Protein AF-A0A1V5F2K4-F1 (afdb_monomer)

Foldseek 3Di:
DAADLLCLVCLQVCCVVVVAAAEYEHAPCVVVLVPDDPVVSVVSLVVSLVSVVSHQAYEFQDLLSLVVVCVSSVHDSVRYAHQHAAAALPLADPAADQADDAAEEEEEDEQAVQQPVLLQLLLLLVLCVDPLNVRYAYEYEYHYDPVCPVVVVVSCVVCVVSVNNVRYHYPYYDDDNRLLVRLSNHQEYERQGNPQHRHCVVQLSSLSNLFAYEYEPGHCVVVLCVQQVQAHYFHHPHSNRSNVRSVVCSVCVVSRNVSSRSSNVSNVPQRHPVNSVVSVVVVSVVRVVVSVVD

Radius of gyration: 20.84 Å; Cα contacts (8 Å, |Δi|>4): 533; chains: 1; bounding box: 51×47×60 Å

Structure (mmCIF, N/CA/C/O backbone):
data_AF-A0A1V5F2K4-F1
#
_entry.id   AF-A0A1V5F2K4-F1
#
loop_
_atom_site.group_PDB
_atom_site.id
_atom_site.type_symbol
_atom_site.label_atom_id
_atom_site.label_alt_id
_atom_site.label_comp_id
_atom_site.label_asym_id
_atom_site.label_entity_id
_atom_site.label_seq_id
_atom_site.pdbx_PDB_ins_code
_atom_site.Cartn_x
_atom_site.Cartn_y
_atom_site.Cartn_z
_atom_site.occupancy
_atom_site.B_iso_or_equiv
_atom_site.auth_seq_id
_atom_site.auth_comp_id
_atom_site.auth_asym_id
_atom_site.auth_atom_id
_atom_site.pdbx_PDB_model_num
ATOM 1 N N . MET A 1 1 ? -20.828 1.098 15.333 1.00 87.19 1 MET A N 1
ATOM 2 C CA . MET A 1 1 ? -19.422 1.447 15.042 1.00 87.19 1 MET A CA 1
ATOM 3 C C . MET A 1 1 ? -19.412 2.674 14.150 1.00 87.19 1 MET A C 1
ATOM 5 O O . MET A 1 1 ? -20.177 2.701 13.192 1.00 87.19 1 MET A O 1
ATOM 9 N N . LEU A 1 2 ? -18.604 3.680 14.475 1.00 90.69 2 LEU A N 1
ATOM 10 C CA . LEU A 1 2 ? -18.326 4.810 13.593 1.00 90.69 2 LEU A CA 1
ATOM 11 C C . LEU A 1 2 ? -17.203 4.430 12.616 1.00 90.69 2 LEU A C 1
ATOM 13 O O . LEU A 1 2 ? -16.232 3.813 13.049 1.00 90.69 2 LEU A O 1
ATOM 17 N N . PRO A 1 3 ? -17.314 4.771 11.321 1.00 88.19 3 PRO A N 1
ATOM 18 C CA . PRO A 1 3 ? -16.346 4.347 10.308 1.00 88.19 3 PRO A CA 1
ATOM 19 C C . PRO A 1 3 ? -15.028 5.141 10.313 1.00 88.19 3 PRO A C 1
ATOM 21 O O . PRO A 1 3 ? -14.089 4.731 9.639 1.00 88.19 3 PRO A O 1
ATOM 24 N N . ASN A 1 4 ? -14.971 6.285 11.003 1.00 89.69 4 ASN A N 1
ATOM 25 C CA . ASN A 1 4 ? -13.775 7.117 11.158 1.00 89.69 4 ASN A CA 1
ATOM 26 C C . ASN A 1 4 ? -13.923 8.061 12.363 1.00 89.69 4 ASN A C 1
ATOM 28 O O . ASN A 1 4 ? -15.048 8.372 12.778 1.00 89.69 4 ASN A O 1
ATOM 32 N N . SER A 1 5 ? -12.799 8.552 12.895 1.00 90.69 5 SER A N 1
ATOM 33 C CA . SER A 1 5 ? -12.806 9.436 14.070 1.00 90.69 5 SER A CA 1
ATOM 34 C C . SER A 1 5 ? -13.345 10.843 13.796 1.00 90.69 5 SER A C 1
ATOM 36 O O . SER A 1 5 ? -13.803 11.494 14.733 1.00 90.69 5 SER A O 1
ATOM 38 N N . LEU A 1 6 ? -13.424 11.291 12.534 1.00 90.88 6 LEU A N 1
ATOM 39 C CA . LEU A 1 6 ? -14.046 12.579 12.172 1.00 90.88 6 LEU A CA 1
ATOM 40 C C . LEU A 1 6 ? -15.530 12.648 12.566 1.00 90.88 6 LEU A C 1
ATOM 42 O O . LEU A 1 6 ? -16.088 13.732 12.722 1.00 90.88 6 LEU A O 1
ATOM 46 N N . LEU A 1 7 ? -16.163 11.494 12.789 1.00 91.75 7 LEU A N 1
ATOM 47 C CA . LEU A 1 7 ? -17.544 11.376 13.249 1.00 91.75 7 LEU A CA 1
ATOM 48 C C . LEU A 1 7 ? -17.677 11.275 14.776 1.00 91.75 7 LEU A C 1
ATOM 50 O O . LEU A 1 7 ? -18.792 11.095 15.269 1.00 91.75 7 LEU A O 1
ATOM 54 N N . ALA A 1 8 ? -16.591 11.408 15.548 1.00 93.00 8 ALA A N 1
ATOM 55 C CA . ALA A 1 8 ? -16.599 11.214 17.003 1.00 93.00 8 ALA A CA 1
ATOM 56 C C . ALA A 1 8 ? -17.594 12.128 17.745 1.00 93.00 8 ALA A C 1
ATOM 58 O O . ALA A 1 8 ? -18.120 11.744 18.786 1.00 93.00 8 ALA A O 1
ATOM 59 N N . GLY A 1 9 ? -17.944 13.294 17.185 1.00 93.44 9 GLY A N 1
ATOM 60 C CA . GLY A 1 9 ? -18.996 14.163 17.729 1.00 93.44 9 GLY A CA 1
ATOM 61 C C . GLY A 1 9 ? -20.383 13.505 17.823 1.00 93.44 9 GLY A C 1
ATOM 62 O O . GLY A 1 9 ? -21.216 13.942 18.615 1.00 93.44 9 GLY A O 1
ATOM 63 N N . LEU A 1 10 ? -20.627 12.432 17.063 1.00 94.50 10 LEU A N 1
ATOM 64 C CA . LEU A 1 10 ? -21.867 11.655 17.093 1.00 94.50 10 LEU A CA 1
ATOM 65 C C . LEU A 1 10 ? -21.866 10.553 18.165 1.00 94.50 10 LEU A C 1
ATOM 67 O O . LEU A 1 10 ? -22.913 9.960 18.419 1.00 94.50 10 LEU A O 1
ATOM 71 N N . ALA A 1 11 ? -20.732 10.270 18.815 1.00 94.94 11 ALA A N 1
ATOM 72 C CA . ALA A 1 11 ? -20.620 9.152 19.751 1.00 94.94 11 ALA A CA 1
ATOM 73 C C . ALA A 1 11 ? -21.565 9.301 20.953 1.00 94.94 11 ALA A C 1
ATOM 75 O O . ALA A 1 11 ? -22.386 8.419 21.211 1.00 94.94 11 ALA A O 1
ATOM 76 N N . ALA A 1 12 ? -21.527 10.451 21.633 1.00 93.25 12 ALA A N 1
ATOM 77 C CA . ALA A 1 12 ? -22.381 10.733 22.785 1.00 93.25 12 ALA A CA 1
ATOM 78 C C . ALA A 1 12 ? -23.897 10.643 22.483 1.00 93.25 12 ALA A C 1
ATOM 80 O O . ALA A 1 12 ? -24.589 9.926 23.215 1.00 93.25 12 ALA A O 1
ATOM 81 N N . PRO A 1 13 ? -24.447 11.297 21.433 1.00 94.62 13 PRO A N 1
ATOM 82 C CA . PRO A 1 13 ? -25.875 11.182 21.130 1.00 94.62 13 PRO A CA 1
ATOM 83 C C . PRO A 1 13 ? -26.282 9.763 20.708 1.00 94.62 13 PRO A C 1
ATOM 85 O O . PRO A 1 13 ? -27.348 9.296 21.112 1.00 94.62 13 PRO A O 1
ATOM 88 N N . ILE A 1 14 ? -25.436 9.040 19.962 1.00 94.38 14 ILE A N 1
ATOM 89 C CA . ILE A 1 14 ? -25.698 7.636 19.602 1.00 94.38 14 ILE A CA 1
ATOM 90 C C . ILE A 1 14 ? -25.751 6.765 20.860 1.00 94.38 14 ILE A C 1
ATOM 92 O O . ILE A 1 14 ? -26.708 6.008 21.038 1.00 94.38 14 ILE A O 1
ATOM 96 N N . ARG A 1 15 ? -24.771 6.905 21.761 1.00 91.56 15 ARG A N 1
ATOM 97 C CA . ARG A 1 15 ? -24.719 6.159 23.024 1.00 91.56 15 ARG A CA 1
ATOM 98 C C . ARG A 1 15 ? -25.958 6.420 23.877 1.00 91.56 15 ARG A C 1
ATOM 100 O O . ARG A 1 15 ? -26.579 5.473 24.352 1.00 91.56 15 ARG A O 1
ATOM 107 N N . ALA A 1 16 ? -26.359 7.684 24.023 1.00 92.06 16 ALA A N 1
ATOM 108 C CA . ALA A 1 16 ? -27.551 8.061 24.784 1.00 92.06 16 ALA A CA 1
ATOM 109 C C . ALA A 1 16 ? -28.838 7.447 24.204 1.00 92.06 16 ALA A C 1
ATOM 111 O O . ALA A 1 16 ? -29.716 7.015 24.952 1.00 92.06 16 ALA A O 1
ATOM 112 N N . ARG A 1 17 ? -28.947 7.373 22.870 1.00 95.25 17 ARG A N 1
ATOM 113 C CA . ARG A 1 17 ? -30.142 6.864 22.188 1.00 95.25 17 ARG A CA 1
ATOM 114 C C . ARG A 1 17 ? -30.227 5.340 22.140 1.00 95.25 17 ARG A C 1
ATOM 116 O O . ARG A 1 17 ? -31.336 4.805 22.219 1.00 95.25 17 ARG A O 1
ATOM 123 N N . LEU A 1 18 ? -29.098 4.663 21.939 1.00 92.62 18 LEU A N 1
ATOM 124 C CA . LEU A 1 18 ? -29.042 3.213 21.725 1.00 92.62 18 LEU A CA 1
ATOM 125 C C . LEU A 1 18 ? -28.709 2.426 22.994 1.00 92.62 18 LEU A C 1
ATOM 127 O O . LEU A 1 18 ? -28.953 1.225 23.018 1.00 92.62 18 LEU A O 1
ATOM 131 N N . LYS A 1 19 ? -28.176 3.083 24.036 1.00 90.38 19 LYS A N 1
ATOM 132 C CA . LYS A 1 19 ? -27.719 2.443 25.282 1.00 90.38 19 LYS A CA 1
ATOM 133 C C . LYS A 1 19 ? -26.744 1.282 25.027 1.00 90.38 19 LYS A C 1
ATOM 135 O O . LYS A 1 19 ? -26.792 0.262 25.704 1.00 90.38 19 LYS A O 1
ATOM 140 N N . ALA A 1 20 ? -25.875 1.442 24.032 1.00 90.81 20 ALA A N 1
ATOM 141 C CA . ALA A 1 20 ? -24.899 0.444 23.607 1.00 90.81 20 ALA A CA 1
ATOM 142 C C . ALA A 1 20 ? -23.512 1.087 23.426 1.00 90.81 20 ALA A C 1
ATOM 144 O O . ALA A 1 20 ? -23.456 2.293 23.150 1.00 90.81 20 ALA A O 1
ATOM 145 N N . PRO A 1 21 ? -22.414 0.310 23.533 1.00 93.56 21 PRO A N 1
ATOM 146 C CA . PRO A 1 21 ? -21.069 0.816 23.292 1.00 93.56 21 PRO A CA 1
ATOM 147 C C . PRO A 1 21 ? -20.905 1.359 21.872 1.00 93.56 21 PRO A C 1
ATOM 149 O O . PRO A 1 21 ? -21.341 0.744 20.893 1.00 93.56 21 PRO A O 1
ATOM 152 N N . VAL A 1 22 ? -20.226 2.493 21.748 1.00 95.38 22 VAL A N 1
ATOM 153 C CA . VAL A 1 22 ? -19.882 3.117 20.475 1.00 95.38 22 VAL A CA 1
ATOM 154 C C . VAL A 1 22 ? -18.379 3.024 20.269 1.00 95.38 22 VAL A C 1
ATOM 156 O O . VAL A 1 22 ? -17.596 3.732 20.896 1.00 95.38 22 VAL A O 1
ATOM 159 N N . LEU A 1 23 ? -17.988 2.148 19.346 1.00 95.62 23 LEU A N 1
ATOM 160 C CA . LEU A 1 23 ? -16.605 2.020 18.893 1.00 95.62 23 LEU A CA 1
ATOM 161 C C . LEU A 1 23 ? -16.355 2.835 17.628 1.00 95.62 23 LEU A C 1
ATOM 163 O O . LEU A 1 23 ? -17.276 3.022 16.825 1.00 95.62 23 LEU A O 1
ATOM 167 N N . CYS A 1 24 ? -15.104 3.228 17.411 1.00 95.69 24 CYS A N 1
ATOM 168 C CA . CYS A 1 24 ? -14.649 3.894 16.194 1.00 95.69 24 CYS A CA 1
ATOM 169 C C . CYS A 1 24 ? -13.605 3.058 15.451 1.00 95.69 24 CYS A C 1
ATOM 171 O O . CYS A 1 24 ? -12.612 2.635 16.036 1.00 95.69 24 CYS A O 1
ATOM 173 N N . GLN A 1 25 ? -13.800 2.858 14.152 1.00 94.62 25 GLN A N 1
ATOM 174 C CA . GLN A 1 25 ? -12.766 2.329 13.273 1.00 94.62 25 GLN A CA 1
ATOM 175 C C . GLN A 1 25 ? -11.826 3.464 12.860 1.00 94.62 25 GLN A C 1
ATOM 177 O O . GLN A 1 25 ? -12.282 4.539 12.487 1.00 94.62 25 GLN A O 1
ATOM 182 N N . LEU A 1 26 ? -10.524 3.219 12.943 1.00 94.50 26 LEU A N 1
ATOM 183 C CA . LEU A 1 26 ? -9.456 4.124 12.538 1.00 94.50 26 LEU A CA 1
ATOM 184 C C . LEU A 1 26 ? -8.933 3.646 11.185 1.00 94.50 26 LEU A C 1
ATOM 186 O O . LEU A 1 26 ? -8.517 2.493 11.042 1.00 94.50 26 LEU A O 1
ATOM 190 N N . ALA A 1 27 ? -9.005 4.503 10.170 1.00 83.94 27 ALA A N 1
ATOM 191 C CA . ALA A 1 27 ? -8.840 4.094 8.784 1.00 83.94 27 ALA A CA 1
ATOM 192 C C . ALA A 1 27 ? -8.333 5.222 7.863 1.00 83.94 27 ALA A C 1
ATOM 194 O O . ALA A 1 27 ? -8.845 5.393 6.753 1.00 83.94 27 ALA A O 1
ATOM 195 N N . GLY A 1 28 ? -7.245 5.902 8.220 1.00 82.75 28 GLY A N 1
ATOM 196 C CA . GLY A 1 28 ? -6.535 6.840 7.335 1.00 82.75 28 GLY A CA 1
ATOM 197 C C . GLY A 1 28 ? -7.135 8.244 7.275 1.00 82.75 28 GLY A C 1
ATOM 198 O O . GLY A 1 28 ? -7.019 8.904 6.244 1.00 82.75 28 GLY A O 1
ATOM 199 N N . GLU A 1 29 ? -7.834 8.670 8.325 1.00 85.19 29 GLU A N 1
ATOM 200 C CA . GLU A 1 29 ? -8.386 10.025 8.456 1.00 85.19 29 GLU A CA 1
ATOM 201 C C . GLU A 1 29 ? -7.328 11.124 8.650 1.00 85.19 29 GLU A C 1
ATOM 203 O O . GLU A 1 29 ? -7.600 12.285 8.354 1.00 85.19 29 GLU A O 1
ATOM 208 N N . ASP A 1 30 ? -6.126 10.773 9.105 1.00 85.69 30 ASP A N 1
ATOM 209 C CA . ASP A 1 30 ? -4.996 11.687 9.299 1.00 85.69 30 ASP A CA 1
ATOM 210 C C . ASP A 1 30 ? -4.618 12.406 7.997 1.00 85.69 30 ASP A C 1
ATOM 212 O O . ASP A 1 30 ? -4.470 13.623 7.997 1.00 85.69 30 ASP A O 1
ATOM 216 N N . MET A 1 31 ? -4.628 11.696 6.863 1.00 84.00 31 MET A N 1
ATOM 217 C CA . MET A 1 31 ? -4.374 12.285 5.542 1.00 84.00 31 MET A CA 1
ATOM 218 C C . MET A 1 31 ? -5.342 13.430 5.211 1.00 84.00 31 MET A C 1
ATOM 220 O O . MET A 1 31 ? -4.956 14.395 4.567 1.00 84.00 31 MET A O 1
ATOM 224 N N . PHE A 1 32 ? -6.602 13.334 5.649 1.00 84.50 32 PHE A N 1
ATOM 225 C CA . PHE A 1 32 ? -7.596 14.380 5.405 1.00 84.50 32 PHE A CA 1
ATOM 226 C C . PHE A 1 32 ? -7.372 15.602 6.302 1.00 84.50 32 PHE A C 1
ATOM 228 O O . PHE A 1 32 ? -7.561 16.738 5.872 1.00 84.50 32 PHE A O 1
ATOM 235 N N . LEU A 1 33 ? -6.971 15.377 7.554 1.00 85.50 33 LEU A N 1
ATOM 236 C CA . LEU A 1 33 ? -6.667 16.453 8.496 1.00 85.50 33 LEU A CA 1
ATOM 237 C C . LEU A 1 33 ? -5.367 17.170 8.138 1.00 85.50 33 LEU A C 1
ATOM 239 O O . LEU A 1 33 ? -5.260 18.377 8.343 1.00 85.50 33 LEU A O 1
ATOM 243 N N . ASP A 1 34 ? -4.392 16.450 7.594 1.00 84.88 34 ASP A N 1
ATOM 244 C CA . ASP A 1 34 ? -3.101 17.013 7.211 1.00 84.88 34 ASP A CA 1
ATOM 245 C C . ASP A 1 34 ? -3.201 17.974 6.020 1.00 84.88 34 ASP A C 1
ATOM 247 O O . ASP A 1 34 ? -2.402 18.910 5.944 1.00 84.88 34 ASP A O 1
ATOM 251 N N . ASP A 1 35 ? -4.230 17.820 5.181 1.00 84.88 35 ASP A N 1
ATOM 252 C CA . ASP A 1 35 ? -4.559 18.736 4.082 1.00 84.88 35 ASP A CA 1
ATOM 253 C C . ASP A 1 35 ? -5.172 20.071 4.565 1.00 84.88 35 ASP A C 1
ATOM 255 O O . ASP A 1 35 ? -5.298 21.022 3.787 1.00 84.88 35 ASP A O 1
ATOM 259 N N . PHE A 1 36 ? -5.565 20.189 5.841 1.00 86.69 36 PHE A N 1
ATOM 260 C CA . PHE A 1 36 ? -6.128 21.435 6.367 1.00 86.69 36 PHE A CA 1
ATOM 261 C C . PHE A 1 36 ? -5.045 22.500 6.595 1.00 86.69 36 PHE A C 1
ATOM 263 O O . PHE A 1 36 ? -3.927 22.185 7.015 1.00 86.69 36 PHE A O 1
ATOM 270 N N . PRO A 1 37 ? -5.385 23.801 6.453 1.00 90.94 37 PRO A N 1
ATOM 271 C CA . PRO A 1 37 ? -4.508 24.870 6.914 1.00 90.94 37 PRO A CA 1
ATOM 272 C C . PRO A 1 37 ? -4.159 24.685 8.404 1.00 90.94 37 PRO A C 1
ATOM 274 O O . PRO A 1 37 ? -5.050 24.307 9.175 1.00 90.94 37 PRO A O 1
ATOM 277 N N . PRO A 1 38 ? -2.928 25.012 8.850 1.00 90.38 38 PRO A N 1
ATOM 278 C CA . PRO A 1 38 ? -2.435 24.646 10.182 1.00 90.38 38 PRO A CA 1
ATOM 279 C C . PRO A 1 38 ? -3.384 24.984 11.341 1.00 90.38 38 PRO A C 1
ATOM 281 O O . PRO A 1 38 ? -3.672 24.125 12.170 1.00 90.38 38 PRO A O 1
ATOM 284 N N . ALA A 1 39 ? -3.957 26.192 11.356 1.00 90.19 39 ALA A N 1
ATOM 285 C CA . ALA A 1 39 ? -4.884 26.617 12.408 1.00 90.19 39 ALA A CA 1
ATOM 286 C C . ALA A 1 39 ? -6.173 25.769 12.467 1.00 90.19 39 ALA A C 1
ATOM 288 O O . ALA A 1 39 ? -6.654 25.436 13.553 1.00 90.19 39 ALA A O 1
ATOM 289 N N . HIS A 1 40 ? -6.721 25.386 11.309 1.00 92.88 40 HIS A N 1
ATOM 290 C CA . HIS A 1 40 ? -7.912 24.538 11.227 1.00 92.88 40 HIS A CA 1
ATOM 291 C C . HIS A 1 40 ? -7.592 23.096 11.611 1.00 92.88 40 HIS A C 1
ATOM 293 O O . HIS A 1 40 ? -8.377 22.474 12.323 1.00 92.88 40 HIS A O 1
ATOM 299 N N . ARG A 1 41 ? -6.424 22.588 11.196 1.00 92.00 41 ARG A N 1
ATOM 300 C CA . ARG A 1 41 ? -5.938 21.262 11.586 1.00 92.00 41 ARG A CA 1
ATOM 301 C C . ARG A 1 41 ? -5.806 21.148 13.100 1.00 92.00 41 ARG A C 1
ATOM 303 O O . ARG A 1 41 ? -6.325 20.210 13.693 1.00 92.00 41 ARG A O 1
ATOM 310 N N . GLU A 1 42 ? -5.175 22.125 13.746 1.00 91.88 42 GLU A N 1
ATOM 311 C CA . GLU A 1 42 ? -5.031 22.136 15.203 1.00 91.88 42 GLU A CA 1
ATOM 312 C C . GLU A 1 42 ? -6.378 22.215 15.930 1.00 91.88 42 GLU A C 1
ATOM 314 O O . GLU A 1 42 ? -6.583 21.529 16.932 1.00 91.88 42 GLU A O 1
ATOM 319 N N . ALA A 1 43 ? -7.307 23.041 15.439 1.00 93.62 43 ALA A N 1
ATOM 320 C CA . ALA A 1 43 ? -8.646 23.141 16.010 1.00 93.62 43 ALA A CA 1
ATOM 321 C C . ALA A 1 43 ? -9.421 21.821 15.877 1.00 93.62 43 ALA A C 1
ATOM 323 O O . ALA A 1 43 ? -9.995 21.351 16.861 1.00 93.62 43 ALA A O 1
ATOM 324 N N . ALA A 1 44 ? -9.380 21.200 14.696 1.00 92.56 44 ALA A N 1
ATOM 325 C CA . ALA A 1 44 ? -9.991 19.901 14.446 1.00 92.56 44 ALA A CA 1
ATOM 326 C C . ALA A 1 44 ? -9.377 18.818 15.342 1.00 92.56 44 ALA A C 1
ATOM 328 O O . ALA A 1 44 ? -10.108 18.070 15.985 1.00 92.56 44 ALA A O 1
ATOM 329 N N . LEU A 1 45 ? -8.047 18.782 15.467 1.00 92.81 45 LEU A N 1
ATOM 330 C CA . LEU A 1 45 ? -7.356 17.808 16.306 1.00 92.81 45 LEU A CA 1
ATOM 331 C C . LEU A 1 45 ? -7.705 17.985 17.787 1.00 92.81 45 LEU A C 1
ATOM 333 O O . LEU A 1 45 ? -7.985 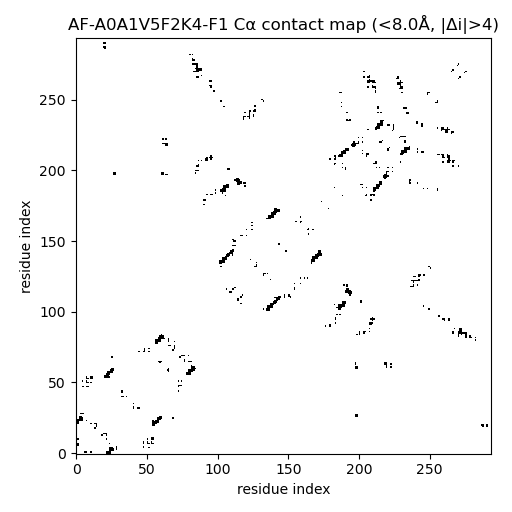17.003 18.468 1.00 92.81 45 LEU A O 1
ATOM 337 N N . ARG A 1 46 ? -7.756 19.224 18.297 1.00 94.38 46 ARG A N 1
ATOM 338 C CA . ARG A 1 46 ? -8.210 19.488 19.675 1.00 94.38 46 ARG A CA 1
ATOM 339 C C . ARG A 1 46 ? -9.614 18.945 19.919 1.00 94.38 46 ARG A C 1
ATOM 341 O O . ARG A 1 46 ? -9.847 18.308 20.947 1.00 94.38 46 ARG A O 1
ATOM 348 N N . GLU A 1 47 ? -10.532 19.167 18.983 1.00 94.56 47 GLU A N 1
ATOM 349 C CA . GLU A 1 47 ? -11.897 18.663 19.104 1.00 94.56 47 GLU A CA 1
ATOM 350 C C . GLU A 1 47 ? -11.947 17.132 19.016 1.00 94.56 47 GLU A C 1
ATOM 352 O O . GLU A 1 47 ? -12.599 16.504 19.847 1.00 94.56 47 GLU A O 1
ATOM 357 N N . LEU A 1 48 ? -11.199 16.509 18.102 1.00 93.94 48 LEU A N 1
ATOM 358 C CA . LEU A 1 48 ? -11.097 15.050 18.000 1.00 93.94 48 LEU A CA 1
ATOM 359 C C . LEU A 1 48 ? -10.581 14.420 19.290 1.00 93.94 48 LEU A C 1
ATOM 361 O O . LEU A 1 48 ? -11.206 13.499 19.805 1.00 93.94 48 LEU A O 1
ATOM 365 N N . ARG A 1 49 ? -9.498 14.953 19.864 1.00 94.81 49 ARG A N 1
ATOM 366 C CA . ARG A 1 49 ? -8.939 14.484 21.144 1.00 94.81 49 ARG A CA 1
ATOM 367 C C . ARG A 1 49 ? -9.944 14.606 22.284 1.00 94.81 49 ARG A C 1
ATOM 369 O O . ARG A 1 49 ? -10.035 13.734 23.146 1.00 94.81 49 ARG A O 1
ATOM 376 N N . ARG A 1 50 ? -10.730 15.684 22.292 1.00 95.19 50 ARG A N 1
ATOM 377 C CA . ARG A 1 50 ? -11.790 15.878 23.281 1.00 95.19 50 ARG A CA 1
ATOM 378 C C . ARG A 1 50 ? -12.916 14.857 23.105 1.00 95.19 50 ARG A C 1
ATOM 380 O O . ARG A 1 50 ? -13.353 14.276 24.095 1.00 95.19 50 ARG A O 1
ATOM 387 N N . ARG A 1 51 ? -13.361 14.629 21.866 1.00 95.12 51 ARG A N 1
ATOM 388 C CA . ARG A 1 51 ? -14.445 13.695 21.510 1.00 95.12 51 ARG A CA 1
ATOM 389 C C . ARG A 1 51 ? -14.037 12.231 21.564 1.00 95.12 51 ARG A C 1
ATOM 391 O O . ARG A 1 51 ? -14.898 11.383 21.751 1.00 95.12 51 ARG A O 1
ATOM 398 N N . ALA A 1 52 ? -12.748 11.919 21.475 1.00 93.88 52 ALA A N 1
ATOM 399 C CA . ALA A 1 52 ? -12.235 10.560 21.612 1.00 93.88 52 ALA A CA 1
ATOM 400 C C . ALA A 1 52 ? -12.657 9.914 22.945 1.00 93.88 52 ALA A C 1
ATOM 402 O O . ALA A 1 52 ? -12.885 8.713 23.002 1.00 93.88 52 ALA A O 1
ATOM 403 N N . ARG A 1 53 ? -12.848 10.721 23.998 1.00 89.94 53 ARG A N 1
ATOM 404 C CA . ARG A 1 53 ? -13.333 10.277 25.318 1.00 89.94 53 ARG A CA 1
ATOM 405 C C . ARG A 1 53 ? -14.817 9.895 25.343 1.00 89.94 53 ARG A C 1
ATOM 407 O O . ARG A 1 53 ? -15.261 9.264 26.296 1.00 89.94 53 ARG A O 1
ATOM 414 N N . ASP A 1 54 ? -15.584 10.301 24.332 1.00 93.62 54 ASP A N 1
ATOM 415 C CA . ASP A 1 54 ? -17.000 9.944 24.196 1.00 93.62 54 ASP A CA 1
ATOM 416 C C . ASP A 1 54 ? -17.177 8.532 23.598 1.00 93.62 54 ASP A C 1
ATOM 418 O O . ASP A 1 54 ? -18.288 7.998 23.614 1.00 93.62 54 ASP A O 1
ATOM 422 N N . LEU A 1 55 ? -16.098 7.935 23.077 1.00 95.50 55 LEU A N 1
ATOM 423 C CA . LEU A 1 55 ? -16.061 6.590 22.506 1.00 95.50 55 LEU A CA 1
ATOM 424 C C . LEU A 1 55 ? -15.685 5.554 23.566 1.00 95.50 55 LEU A C 1
ATOM 426 O O . LEU A 1 55 ? -14.844 5.802 24.425 1.00 95.50 55 LEU A O 1
ATOM 430 N N . ASP A 1 56 ? -16.280 4.368 23.467 1.00 95.00 56 ASP A N 1
ATOM 431 C CA . ASP A 1 56 ? -15.992 3.262 24.385 1.00 95.00 56 ASP A CA 1
ATOM 432 C C . ASP A 1 56 ? -14.708 2.509 23.995 1.00 95.00 56 ASP A C 1
ATOM 434 O O . ASP A 1 56 ? -14.095 1.853 24.831 1.00 95.00 56 ASP A O 1
ATOM 438 N N . GLY A 1 57 ? -14.271 2.624 22.738 1.00 95.75 57 GLY A N 1
ATOM 439 C CA . GLY A 1 57 ? -13.024 2.042 22.253 1.00 95.75 57 GLY A CA 1
ATOM 440 C C . GLY A 1 57 ? -12.800 2.264 20.761 1.00 95.75 57 GLY A C 1
ATOM 441 O O . GLY A 1 57 ? -13.657 2.784 20.038 1.00 95.75 57 GLY A O 1
ATOM 442 N N . PHE A 1 58 ? -11.636 1.835 20.289 1.00 97.00 58 PHE A N 1
ATOM 443 C CA . PHE A 1 58 ? -11.185 2.042 18.919 1.00 97.00 58 PHE A CA 1
ATOM 444 C C . PHE A 1 58 ? -10.755 0.732 18.272 1.00 97.00 58 PHE A C 1
ATOM 446 O O . PHE A 1 58 ? -10.389 -0.230 18.947 1.00 97.00 58 PHE A O 1
ATOM 453 N N . MET A 1 59 ? -10.774 0.704 16.945 1.00 96.75 59 MET A N 1
ATOM 454 C CA . MET A 1 59 ? -10.296 -0.414 16.144 1.00 96.75 59 MET A CA 1
ATOM 455 C C . MET A 1 59 ? -9.321 0.081 15.088 1.00 96.75 59 MET A C 1
ATOM 457 O O . MET A 1 59 ? -9.643 1.004 14.349 1.00 96.75 59 MET A O 1
ATOM 461 N N . ALA A 1 60 ? -8.158 -0.551 14.990 1.00 96.62 60 ALA A N 1
ATOM 462 C CA . ALA A 1 60 ? -7.132 -0.228 14.005 1.00 96.62 60 ALA A CA 1
ATOM 463 C C . ALA A 1 60 ? -6.749 -1.472 13.182 1.00 96.62 60 ALA A C 1
ATOM 465 O O . ALA A 1 60 ? -6.816 -2.592 13.693 1.00 96.62 60 ALA A O 1
ATOM 466 N N . PRO A 1 61 ? -6.324 -1.299 11.920 1.00 95.19 61 PRO A N 1
ATOM 467 C CA . PRO A 1 61 ? -6.024 -2.406 11.014 1.00 95.19 61 PRO A CA 1
ATOM 468 C C . PRO A 1 61 ? -4.739 -3.172 11.356 1.00 95.19 61 PRO A C 1
ATOM 470 O O . PRO A 1 61 ? -4.568 -4.302 10.913 1.00 95.19 61 PRO A O 1
ATOM 473 N N . ASN A 1 62 ? -3.809 -2.571 12.093 1.00 95.88 62 ASN A N 1
ATOM 474 C CA . ASN A 1 62 ? -2.498 -3.143 12.419 1.00 95.88 62 ASN A CA 1
ATOM 475 C C . ASN A 1 62 ? -1.866 -2.378 13.588 1.00 95.88 62 ASN A C 1
ATOM 477 O O . ASN A 1 62 ? -2.430 -1.383 14.058 1.00 95.88 62 ASN A O 1
ATOM 481 N N . ARG A 1 63 ? -0.723 -2.868 14.088 1.00 97.06 63 ARG A N 1
ATOM 482 C CA . ARG A 1 63 ? -0.068 -2.291 15.268 1.00 97.06 63 ARG A CA 1
ATOM 483 C C . ARG A 1 63 ? 0.472 -0.902 14.966 1.00 97.06 63 ARG A C 1
ATOM 485 O O . ARG A 1 63 ? 0.174 0.002 15.735 1.00 97.06 63 ARG A O 1
ATOM 492 N N . TYR A 1 64 ? 1.124 -0.721 13.820 1.00 96.62 64 TYR A N 1
ATOM 493 C CA . TYR A 1 64 ? 1.630 0.560 13.340 1.00 96.62 64 TYR A CA 1
ATOM 494 C C . TYR A 1 64 ? 0.569 1.657 13.447 1.00 96.62 64 TYR A C 1
ATOM 496 O O . TYR A 1 64 ? 0.790 2.681 14.093 1.00 96.62 64 TYR A O 1
ATOM 504 N N . TYR A 1 65 ? -0.604 1.439 12.848 1.00 96.50 65 TYR A N 1
ATOM 505 C CA . TYR A 1 65 ? -1.622 2.480 12.818 1.00 96.50 65 TYR A CA 1
ATOM 506 C C . TYR A 1 65 ? -2.302 2.666 14.175 1.00 96.50 65 TYR A C 1
ATOM 508 O O . TYR A 1 65 ? -2.738 3.766 14.498 1.00 96.50 65 TYR A O 1
ATOM 516 N N . ALA A 1 66 ? -2.367 1.619 15.000 1.00 97.25 66 ALA A N 1
ATOM 517 C CA . ALA A 1 66 ? -2.831 1.757 16.373 1.00 97.25 66 ALA A CA 1
ATOM 518 C C . ALA A 1 66 ? -1.878 2.619 17.212 1.00 97.25 66 ALA A C 1
ATOM 520 O O . ALA A 1 66 ? -2.340 3.496 17.934 1.00 97.25 66 ALA A O 1
ATOM 521 N N . ASP A 1 67 ? -0.570 2.402 17.097 1.00 97.31 67 ASP A N 1
ATOM 522 C CA . ASP A 1 67 ? 0.441 3.170 17.828 1.00 97.31 67 ASP A CA 1
ATOM 523 C C . ASP A 1 67 ? 0.444 4.632 17.361 1.00 97.31 67 ASP A C 1
ATOM 525 O O . ASP A 1 67 ? 0.325 5.544 18.180 1.00 97.31 67 ASP A O 1
ATOM 529 N N . PHE A 1 68 ? 0.447 4.850 16.042 1.00 96.38 68 PHE A N 1
ATOM 530 C CA . PHE A 1 68 ? 0.340 6.180 15.444 1.00 96.38 68 PHE A CA 1
ATOM 531 C C . PHE A 1 68 ? -0.919 6.921 15.913 1.00 96.38 68 PHE A C 1
ATOM 533 O O . PHE A 1 68 ? -0.838 8.063 16.361 1.00 96.38 68 PHE A O 1
ATOM 540 N N . MET A 1 69 ? -2.091 6.281 15.853 1.00 95.94 69 MET A N 1
ATOM 541 C CA . MET A 1 69 ? -3.341 6.947 16.220 1.00 95.94 69 MET A CA 1
ATOM 542 C C . MET A 1 69 ? -3.502 7.155 17.726 1.00 95.94 69 MET A C 1
ATOM 544 O O . MET A 1 69 ? -4.170 8.112 18.120 1.00 95.94 69 MET A O 1
ATOM 548 N N . ALA A 1 70 ? -2.901 6.308 18.567 1.00 96.62 70 ALA A N 1
ATOM 549 C CA . ALA A 1 70 ? -2.863 6.534 20.010 1.00 96.62 70 ALA A CA 1
ATOM 550 C C . ALA A 1 70 ? -2.175 7.870 20.324 1.00 96.62 70 ALA A C 1
ATOM 552 O O . ALA A 1 70 ? -2.735 8.708 21.034 1.00 96.62 70 ALA A O 1
ATOM 553 N N . GLU A 1 71 ? -1.012 8.109 19.714 1.00 95.38 71 GLU A N 1
ATOM 554 C CA . GLU A 1 71 ? -0.294 9.379 19.825 1.00 95.38 71 GLU A CA 1
ATOM 555 C C . GLU A 1 71 ? -1.080 10.531 19.180 1.00 95.38 71 GLU A C 1
ATOM 557 O O . GLU A 1 71 ? -1.304 11.574 19.804 1.00 95.38 71 GLU A O 1
ATOM 562 N N . TYR A 1 72 ? -1.572 10.331 17.954 1.00 93.56 72 TYR A N 1
ATOM 563 C CA . TYR A 1 72 ? -2.291 11.353 17.195 1.00 93.56 72 TYR A CA 1
ATOM 564 C C . TYR A 1 72 ? -3.520 11.871 17.964 1.00 93.56 72 TYR A C 1
ATOM 566 O O . TYR A 1 72 ? -3.685 13.083 18.157 1.00 93.56 72 TYR A O 1
ATOM 574 N N . LEU A 1 73 ? -4.339 10.961 18.503 1.00 93.56 73 LEU A N 1
ATOM 575 C CA . LEU A 1 73 ? -5.549 11.266 19.274 1.00 93.56 73 LEU A CA 1
ATOM 576 C C . LEU A 1 73 ? -5.295 11.497 20.773 1.00 93.56 73 LEU A C 1
ATOM 578 O O . LEU A 1 73 ? -6.234 11.839 21.492 1.00 93.56 73 LEU A O 1
ATOM 582 N N . GLY A 1 74 ? -4.061 11.353 21.258 1.00 94.38 74 GLY A N 1
ATOM 583 C CA . GLY A 1 74 ? -3.736 11.522 22.677 1.00 94.38 74 GLY A CA 1
ATOM 584 C C . GLY A 1 74 ? -4.537 10.588 23.593 1.00 94.38 74 GLY A C 1
ATOM 585 O O . GLY A 1 74 ? -5.034 11.025 24.633 1.00 94.38 74 GLY A O 1
ATOM 586 N N . ILE A 1 75 ? -4.706 9.331 23.179 1.00 95.56 75 ILE A N 1
ATOM 587 C CA . ILE A 1 75 ? -5.422 8.280 23.915 1.00 95.56 75 ILE A CA 1
ATOM 588 C C . ILE A 1 75 ? -4.476 7.132 24.264 1.00 95.56 75 ILE A C 1
ATOM 590 O O . ILE A 1 75 ? -3.462 6.922 23.603 1.00 95.56 75 ILE A O 1
ATOM 594 N N . GLY A 1 76 ? -4.815 6.367 25.301 1.00 96.81 76 GLY A N 1
ATOM 595 C CA . GLY A 1 76 ? -4.040 5.191 25.683 1.00 96.81 76 GLY A CA 1
ATOM 596 C C . GLY A 1 76 ? -4.098 4.101 24.613 1.00 96.81 76 GLY A C 1
ATOM 597 O O . GLY A 1 76 ? -5.159 3.819 24.046 1.00 96.81 76 GLY A O 1
ATOM 598 N N . ARG A 1 77 ? -2.958 3.470 24.327 1.00 97.25 77 ARG A N 1
ATOM 599 C CA . ARG A 1 77 ? -2.835 2.427 23.298 1.00 97.25 77 ARG A CA 1
ATOM 600 C C . ARG A 1 77 ? -3.745 1.223 23.568 1.00 97.25 77 ARG A C 1
ATOM 602 O O . ARG A 1 77 ? -4.221 0.586 22.628 1.00 97.25 77 ARG A O 1
ATOM 609 N N . GLU A 1 78 ? -4.017 0.929 24.832 1.00 95.75 78 GLU A N 1
ATOM 610 C CA . GLU A 1 78 ? -4.913 -0.125 25.311 1.00 95.75 78 GLU A CA 1
ATOM 611 C C . GLU A 1 78 ? -6.380 0.075 24.908 1.00 95.75 78 GLU A C 1
ATOM 613 O O . GLU A 1 78 ? -7.134 -0.895 24.853 1.00 95.75 78 GLU A O 1
ATOM 618 N N . SER A 1 79 ? -6.774 1.308 24.568 1.00 95.31 79 SER A N 1
ATOM 619 C CA . SER A 1 79 ? -8.115 1.621 24.058 1.00 95.31 79 SER A CA 1
ATOM 620 C C . SER A 1 79 ? -8.310 1.245 22.582 1.00 95.31 79 SER A C 1
ATOM 622 O O . SER A 1 79 ? -9.431 1.312 22.071 1.00 95.31 79 SER A O 1
ATOM 624 N N . ILE A 1 80 ? -7.235 0.845 21.890 1.00 97.50 80 ILE A N 1
ATOM 625 C CA . ILE A 1 80 ? -7.238 0.525 20.462 1.00 97.50 80 ILE A CA 1
ATOM 626 C C . ILE A 1 80 ? -7.042 -0.978 20.249 1.00 97.50 80 I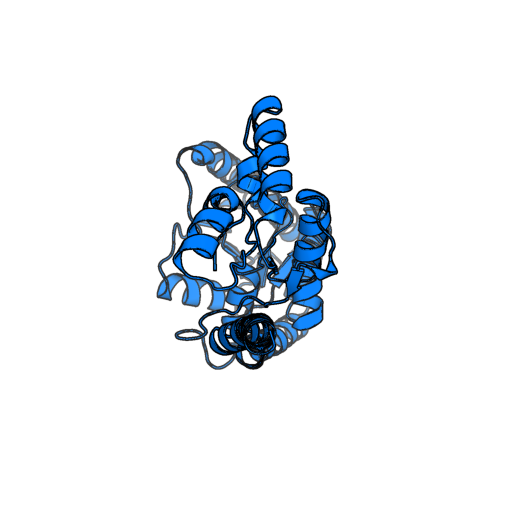LE A C 1
ATOM 628 O O . ILE A 1 80 ? -5.987 -1.556 20.522 1.00 97.50 80 ILE A O 1
ATOM 632 N N . HIS A 1 81 ? -8.056 -1.628 19.693 1.00 96.88 81 HIS A N 1
ATOM 633 C CA . HIS A 1 81 ? -8.040 -3.050 19.380 1.00 96.88 81 HIS A CA 1
ATOM 634 C C . HIS A 1 81 ? -7.619 -3.292 17.931 1.00 96.88 81 HIS A C 1
ATOM 636 O O . HIS A 1 81 ? -8.081 -2.615 17.016 1.00 96.88 81 HIS A O 1
ATOM 642 N N . ILE A 1 82 ? -6.761 -4.286 17.705 1.00 95.88 82 ILE A N 1
ATOM 643 C CA . ILE A 1 82 ? -6.358 -4.649 16.346 1.00 95.88 82 ILE A CA 1
ATOM 644 C C . ILE A 1 82 ? -7.440 -5.517 15.707 1.00 95.88 82 ILE A C 1
ATOM 646 O O . ILE A 1 82 ? -7.791 -6.568 16.239 1.00 95.88 82 ILE A O 1
ATOM 650 N N . ALA A 1 83 ? -7.934 -5.074 14.556 1.00 93.81 83 ALA A N 1
ATOM 651 C CA . ALA A 1 83 ? -8.847 -5.804 13.691 1.00 93.81 83 ALA A CA 1
ATOM 652 C C . ALA A 1 83 ? -8.294 -5.748 12.256 1.00 93.81 83 ALA A C 1
ATOM 654 O O . ALA A 1 83 ? -8.536 -4.761 11.554 1.00 93.81 83 ALA A O 1
ATOM 655 N N . PRO A 1 84 ? -7.509 -6.762 11.838 1.00 92.06 84 PRO A N 1
ATOM 656 C CA . PRO A 1 84 ? -6.844 -6.764 10.541 1.00 92.06 84 PRO A CA 1
ATOM 657 C C . PRO A 1 84 ? -7.814 -6.610 9.377 1.00 92.06 84 PRO A C 1
ATOM 659 O O . PRO A 1 84 ? -8.893 -7.202 9.372 1.00 92.06 84 PRO A O 1
ATOM 662 N N . ILE A 1 85 ? -7.408 -5.834 8.373 1.00 91.75 85 ILE A N 1
ATOM 663 C CA . ILE A 1 85 ? -8.158 -5.726 7.122 1.00 91.75 85 ILE A CA 1
ATOM 664 C C . ILE A 1 85 ? -7.955 -7.002 6.312 1.00 91.75 85 ILE A C 1
ATOM 666 O O . ILE A 1 85 ? -6.841 -7.510 6.195 1.00 91.75 85 ILE A O 1
ATOM 670 N N . GLY A 1 86 ? -9.046 -7.476 5.722 1.00 93.44 86 GLY A N 1
ATOM 671 C CA . GLY A 1 86 ? -9.047 -8.569 4.767 1.00 93.44 86 GLY A CA 1
ATOM 672 C C . GLY A 1 86 ? -9.453 -8.098 3.379 1.00 93.44 86 GLY A C 1
ATOM 673 O O . GLY A 1 86 ? -10.056 -7.035 3.209 1.00 93.44 86 GLY A O 1
ATOM 674 N N . VAL A 1 87 ? -9.134 -8.910 2.379 1.00 94.44 87 VAL A N 1
ATOM 675 C CA . VAL A 1 87 ? -9.544 -8.683 0.991 1.00 94.44 87 VAL A CA 1
ATOM 676 C C . VAL A 1 87 ? -10.566 -9.724 0.555 1.00 94.44 87 VAL A C 1
ATOM 678 O O . VAL A 1 87 ? -10.520 -10.889 0.948 1.00 94.44 87 VAL A O 1
ATOM 681 N N . ASP A 1 88 ? -11.517 -9.310 -0.278 1.00 94.31 88 ASP A N 1
ATOM 682 C CA . ASP A 1 88 ? -12.390 -10.260 -0.956 1.00 94.31 88 ASP A CA 1
ATOM 683 C C . ASP A 1 88 ? -11.576 -11.007 -2.018 1.00 94.31 88 ASP A C 1
ATOM 685 O O . ASP A 1 88 ? -11.156 -10.420 -3.018 1.00 94.31 88 ASP A O 1
ATOM 689 N N . THR A 1 89 ? -11.327 -12.292 -1.786 1.00 94.75 89 THR A N 1
ATOM 690 C CA . THR A 1 89 ? -10.543 -13.156 -2.672 1.00 94.75 89 THR A CA 1
ATOM 691 C C . THR A 1 89 ? -11.368 -13.717 -3.832 1.00 94.75 89 THR A C 1
ATOM 693 O O . THR A 1 89 ? -10.810 -14.333 -4.740 1.00 94.75 89 THR A O 1
ATOM 696 N N . ARG A 1 90 ? -12.684 -13.461 -3.893 1.00 93.81 90 ARG A N 1
ATOM 697 C CA . ARG A 1 90 ? -13.516 -13.901 -5.022 1.00 93.81 90 ARG A CA 1
ATOM 698 C C . ARG A 1 90 ? -13.047 -13.260 -6.327 1.00 93.81 90 ARG A C 1
ATOM 700 O O . ARG A 1 90 ? -12.833 -12.045 -6.412 1.00 93.81 90 ARG A O 1
ATOM 707 N N . GLY A 1 91 ? -12.903 -14.103 -7.347 1.00 93.00 91 GLY A N 1
ATOM 708 C CA . GLY A 1 91 ? -12.403 -13.735 -8.671 1.00 93.00 91 GLY A CA 1
ATOM 709 C C . GLY A 1 91 ? -10.878 -13.739 -8.795 1.00 93.00 91 GLY A C 1
ATOM 710 O O . GLY A 1 91 ? -10.388 -13.754 -9.919 1.00 93.00 91 GLY A O 1
ATOM 711 N N . TYR A 1 92 ? -10.128 -13.773 -7.687 1.00 96.44 92 TYR A N 1
ATOM 712 C CA . TYR A 1 92 ? -8.682 -13.995 -7.729 1.00 96.44 92 TYR A CA 1
ATOM 713 C C . TYR A 1 92 ? -8.358 -15.462 -8.056 1.00 96.44 92 TYR A C 1
ATOM 715 O O . TYR A 1 92 ? -9.175 -16.349 -7.794 1.00 96.44 92 TYR A O 1
ATOM 723 N N . PRO A 1 93 ? -7.180 -15.742 -8.641 1.00 94.56 93 PRO A N 1
ATOM 724 C CA . PRO A 1 93 ? -6.785 -17.106 -8.963 1.00 94.56 93 PRO A CA 1
ATOM 725 C C . PRO A 1 93 ? -6.650 -17.967 -7.699 1.00 94.56 93 PRO A C 1
ATOM 727 O O . PRO A 1 93 ? -6.195 -17.491 -6.658 1.00 94.56 93 PRO A O 1
ATOM 730 N N . SER A 1 94 ? -6.999 -19.252 -7.808 1.00 92.88 94 SER A N 1
ATOM 731 C CA . SER A 1 94 ? -6.856 -20.233 -6.720 1.00 92.88 94 SER A CA 1
ATOM 732 C C . SER A 1 94 ? -5.399 -20.567 -6.403 1.00 92.88 94 SER A C 1
ATOM 734 O O . SER A 1 94 ? -5.098 -20.971 -5.287 1.00 92.88 94 SER A O 1
ATOM 736 N N . GLU A 1 95 ? -4.498 -20.379 -7.368 1.00 92.12 95 GLU A N 1
ATOM 737 C CA . GLU A 1 95 ? -3.057 -20.552 -7.209 1.00 92.12 95 GLU A CA 1
ATOM 738 C C . GLU A 1 95 ? -2.294 -19.490 -8.015 1.00 92.12 95 GLU A C 1
ATOM 740 O O . GLU A 1 95 ? -2.745 -19.088 -9.096 1.00 92.12 95 GLU A O 1
ATOM 745 N N . PRO A 1 96 ? -1.118 -19.042 -7.543 1.00 91.62 96 PRO A N 1
ATOM 746 C CA . PRO A 1 96 ? -0.252 -18.171 -8.323 1.00 91.62 96 PRO A CA 1
ATOM 747 C C . PRO A 1 96 ? 0.200 -18.840 -9.614 1.00 91.62 96 PRO A C 1
ATOM 749 O O . PRO A 1 96 ? 0.631 -19.991 -9.625 1.00 91.62 96 PRO A O 1
ATOM 752 N N . ARG A 1 97 ? 0.179 -18.078 -10.704 1.00 88.00 97 ARG A N 1
ATOM 753 C CA . ARG A 1 97 ? 0.752 -18.512 -11.980 1.00 88.00 97 ARG A CA 1
ATOM 754 C C . ARG A 1 97 ? 2.206 -18.079 -12.060 1.00 88.00 97 ARG A C 1
ATOM 756 O O . ARG A 1 97 ? 2.460 -16.873 -11.978 1.00 88.00 97 ARG A O 1
ATOM 763 N N . SER A 1 98 ? 3.115 -19.022 -12.300 1.00 82.81 98 SER A N 1
ATOM 764 C CA . SER A 1 98 ? 4.487 -18.698 -12.701 1.00 82.81 98 SER A CA 1
ATOM 765 C C . SER A 1 98 ? 4.465 -17.840 -13.964 1.00 82.81 98 SER A C 1
ATOM 767 O O . SER A 1 98 ? 3.692 -18.088 -14.894 1.00 82.81 98 SER A O 1
ATOM 769 N N . LYS A 1 99 ? 5.291 -16.793 -13.987 1.00 86.19 99 LYS A N 1
ATOM 770 C CA . LYS A 1 99 ? 5.334 -15.838 -15.099 1.00 86.19 99 LYS A CA 1
ATOM 771 C C . LYS A 1 99 ? 6.443 -16.222 -16.074 1.00 86.19 99 LYS A C 1
ATOM 773 O O . LYS A 1 99 ? 7.625 -16.117 -15.746 1.00 86.19 99 LYS A O 1
ATOM 778 N N . SER A 1 100 ? 6.067 -16.609 -17.289 1.00 80.38 100 SER A N 1
ATOM 779 C CA . SER A 1 100 ? 6.982 -16.743 -18.428 1.00 80.38 100 SER A CA 1
ATOM 780 C C . SER A 1 100 ? 6.941 -15.481 -19.295 1.00 80.38 100 SER A C 1
ATOM 782 O O . SER A 1 100 ? 5.862 -14.944 -19.534 1.00 80.38 100 SER A O 1
ATOM 784 N N . GLY A 1 101 ? 8.091 -15.028 -19.798 1.00 87.25 101 GLY A N 1
ATOM 785 C CA . GLY A 1 101 ? 8.186 -13.867 -20.692 1.00 87.25 101 GLY A CA 1
ATOM 786 C C . GLY A 1 101 ? 8.714 -12.590 -20.020 1.00 87.25 101 GLY A C 1
ATOM 787 O O . GLY A 1 101 ? 9.394 -12.681 -18.987 1.00 87.25 101 GLY A O 1
ATOM 788 N N . PRO A 1 102 ? 8.440 -11.409 -20.613 1.00 92.44 102 PRO A N 1
ATOM 789 C CA . PRO A 1 102 ? 8.915 -10.117 -20.122 1.00 92.44 102 PRO A CA 1
ATOM 790 C C . PRO A 1 102 ? 8.633 -9.913 -18.634 1.00 92.44 102 PRO A C 1
ATOM 792 O O . PRO A 1 102 ? 7.566 -10.279 -18.143 1.00 92.44 102 PRO A O 1
ATOM 795 N N . PHE A 1 103 ? 9.585 -9.328 -17.908 1.00 97.12 103 PHE A N 1
ATOM 796 C CA . PHE A 1 103 ? 9.378 -9.006 -16.500 1.00 97.12 103 PHE A CA 1
ATOM 797 C C . PHE A 1 103 ? 8.549 -7.719 -16.392 1.00 97.12 103 PHE A C 1
ATOM 799 O O . PHE A 1 103 ? 8.949 -6.654 -16.866 1.00 97.12 103 PHE A O 1
ATOM 806 N N . VAL A 1 104 ? 7.358 -7.828 -15.810 1.00 98.38 104 VAL A N 1
ATOM 807 C CA . VAL A 1 104 ? 6.379 -6.739 -15.740 1.00 98.38 104 VAL A CA 1
ATOM 808 C C . VAL A 1 104 ? 6.378 -6.142 -14.339 1.00 98.38 104 VAL A C 1
ATOM 810 O O . VAL A 1 104 ? 5.945 -6.783 -13.380 1.00 98.38 104 VAL A O 1
ATOM 813 N N . VAL A 1 105 ? 6.831 -4.897 -14.240 1.00 98.81 105 VAL A N 1
ATOM 814 C CA . VAL A 1 105 ? 6.766 -4.072 -13.035 1.00 98.81 105 VAL A CA 1
ATOM 815 C C . VAL A 1 105 ? 5.442 -3.320 -13.055 1.00 98.81 105 VAL A C 1
ATOM 817 O O . VAL A 1 105 ? 5.193 -2.523 -13.958 1.00 98.81 105 VAL A O 1
ATOM 820 N N . ALA A 1 106 ? 4.574 -3.580 -12.084 1.00 98.81 106 ALA A N 1
ATOM 821 C CA . ALA A 1 106 ? 3.254 -2.972 -12.023 1.00 98.81 106 ALA A CA 1
ATOM 822 C C . ALA A 1 106 ? 3.131 -1.963 -10.881 1.00 98.81 106 ALA A C 1
ATOM 824 O O . ALA A 1 106 ? 3.621 -2.175 -9.774 1.00 98.81 106 ALA A O 1
ATOM 825 N N . TYR A 1 107 ? 2.400 -0.889 -11.146 1.00 98.88 107 TYR A N 1
ATOM 826 C CA . TYR A 1 107 ? 1.930 0.073 -10.162 1.00 98.88 107 TYR A CA 1
ATOM 827 C C . TYR A 1 107 ? 0.411 0.139 -10.229 1.00 98.88 107 TYR A C 1
ATOM 829 O O . TYR A 1 107 ? -0.154 0.401 -11.294 1.00 98.88 107 TYR A O 1
ATOM 837 N N . LEU A 1 108 ? -0.241 -0.060 -9.086 1.00 98.50 108 LEU A N 1
ATOM 838 C CA . LEU A 1 108 ? -1.683 0.096 -8.950 1.00 98.50 108 LEU A CA 1
ATOM 839 C C . LEU A 1 108 ? -2.014 0.888 -7.685 1.00 98.50 108 LEU A C 1
ATOM 841 O O . LEU A 1 108 ? -2.093 0.342 -6.586 1.00 98.50 108 LEU A O 1
ATOM 845 N N . ALA A 1 109 ? -2.232 2.186 -7.848 1.00 96.94 109 ALA A N 1
ATOM 846 C CA . ALA A 1 109 ? -2.691 3.083 -6.794 1.00 96.94 109 ALA A CA 1
ATOM 847 C C . ALA A 1 109 ? -3.254 4.360 -7.423 1.00 96.94 109 ALA A C 1
ATOM 849 O O . ALA A 1 109 ? -3.087 4.594 -8.618 1.00 96.94 109 ALA A O 1
ATOM 850 N N . ARG A 1 110 ? -3.879 5.233 -6.621 1.00 96.38 110 ARG A N 1
ATOM 851 C CA . ARG A 1 110 ? -4.162 6.604 -7.079 1.00 96.38 110 ARG A CA 1
ATOM 852 C C . ARG A 1 110 ? -2.890 7.219 -7.674 1.00 96.38 110 ARG A C 1
ATOM 854 O O . ARG A 1 110 ? -1.800 7.065 -7.117 1.00 96.38 110 ARG A O 1
ATOM 861 N N . ILE A 1 111 ? -3.028 7.891 -8.811 1.00 98.00 111 ILE A N 1
ATOM 862 C CA . ILE A 1 111 ? -1.914 8.550 -9.488 1.00 98.00 111 ILE A CA 1
ATOM 863 C C . ILE A 1 111 ? -1.795 9.959 -8.915 1.00 98.00 111 ILE A C 1
ATOM 865 O O . ILE A 1 111 ? -2.431 10.904 -9.376 1.00 98.00 111 ILE A O 1
ATOM 869 N N . CYS A 1 112 ? -0.998 10.070 -7.859 1.00 95.94 112 CYS A N 1
ATOM 870 C CA . CYS A 1 112 ? -0.781 11.295 -7.099 1.00 95.94 112 CYS A CA 1
ATOM 871 C C . CYS A 1 112 ? 0.619 11.282 -6.452 1.00 95.94 112 CYS A C 1
ATOM 873 O O . CYS A 1 112 ? 1.193 10.197 -6.287 1.00 95.94 112 CYS A O 1
ATOM 875 N N . PRO A 1 113 ? 1.188 12.450 -6.091 1.00 95.69 113 PRO A N 1
ATOM 876 C CA . PRO A 1 113 ? 2.555 12.546 -5.572 1.00 95.69 113 PRO A CA 1
ATOM 877 C C . PRO A 1 113 ? 2.826 11.636 -4.372 1.00 95.69 113 PRO A C 1
ATOM 879 O O . PRO A 1 113 ? 3.756 10.836 -4.418 1.00 95.69 113 PRO A O 1
ATOM 882 N N . HIS A 1 114 ? 1.946 11.638 -3.368 1.00 93.69 114 HIS A N 1
ATOM 883 C CA . HIS A 1 114 ? 2.132 10.868 -2.132 1.00 93.69 114 HIS A CA 1
ATOM 884 C C . HIS A 1 114 ? 2.080 9.348 -2.315 1.00 93.69 114 HIS A C 1
ATOM 886 O O . HIS A 1 114 ? 2.464 8.610 -1.409 1.00 93.69 114 HIS A O 1
ATOM 892 N N . LYS A 1 115 ? 1.604 8.855 -3.467 1.00 96.25 115 LYS A N 1
ATOM 893 C CA . LYS A 1 115 ? 1.655 7.426 -3.817 1.00 96.25 115 LYS A CA 1
ATOM 894 C C . LYS A 1 115 ? 2.915 7.041 -4.597 1.00 96.25 115 LYS A C 1
ATOM 896 O O . LYS A 1 115 ? 3.137 5.857 -4.816 1.00 96.25 115 LYS A O 1
ATOM 901 N N . GLY A 1 116 ? 3.768 8.010 -4.935 1.00 97.50 116 GLY A N 1
ATOM 902 C CA . GLY A 1 116 ? 5.179 7.774 -5.245 1.00 97.50 116 GLY A CA 1
ATOM 903 C C . GLY A 1 116 ? 5.487 7.227 -6.635 1.00 97.50 116 GLY A C 1
ATOM 904 O O . GLY A 1 116 ? 6.584 6.724 -6.857 1.00 97.50 116 GLY A O 1
ATOM 905 N N . LEU A 1 117 ? 4.566 7.325 -7.602 1.00 98.56 117 LEU A N 1
ATOM 906 C CA . LEU A 1 117 ? 4.830 6.879 -8.980 1.00 98.56 117 LEU A CA 1
ATOM 907 C C . LEU A 1 117 ? 6.127 7.481 -9.571 1.00 98.56 117 LEU A C 1
ATOM 909 O O . LEU A 1 117 ? 6.815 6.827 -10.349 1.00 98.56 117 LEU A O 1
ATOM 913 N N . HIS A 1 118 ? 6.484 8.706 -9.185 1.00 98.62 118 HIS A N 1
ATOM 914 C CA . HIS A 1 118 ? 7.719 9.359 -9.608 1.00 98.62 118 HIS A CA 1
ATOM 915 C C . HIS A 1 118 ? 8.994 8.638 -9.131 1.00 98.62 118 HIS A C 1
ATOM 917 O O . HIS A 1 118 ? 9.926 8.537 -9.929 1.00 98.62 118 HIS A O 1
ATOM 923 N N . TRP A 1 119 ? 9.006 8.083 -7.912 1.00 98.62 119 TRP A N 1
ATOM 924 C CA . TRP A 1 119 ? 10.092 7.233 -7.401 1.00 98.62 119 TRP A CA 1
ATOM 925 C C . TRP A 1 119 ? 10.202 5.934 -8.192 1.00 98.62 119 TRP A C 1
ATOM 927 O O . TRP A 1 119 ? 11.296 5.503 -8.541 1.00 98.62 119 TRP A O 1
ATOM 937 N N . LEU A 1 120 ? 9.067 5.319 -8.537 1.00 98.75 120 LEU A N 1
ATOM 938 C CA . LEU A 1 120 ? 9.075 4.113 -9.364 1.00 98.75 120 LEU A CA 1
ATOM 939 C C . LEU A 1 120 ? 9.557 4.390 -10.791 1.00 98.75 120 LEU A C 1
ATOM 941 O O . LEU A 1 120 ? 10.275 3.571 -11.351 1.00 98.75 120 LEU A O 1
ATOM 945 N N . ALA A 1 121 ? 9.192 5.525 -11.388 1.00 98.75 121 ALA A N 1
ATOM 946 C CA . ALA A 1 121 ? 9.665 5.885 -12.723 1.00 98.75 121 ALA A CA 1
ATOM 947 C C . ALA A 1 121 ? 11.194 6.055 -12.760 1.00 98.75 121 ALA A C 1
ATOM 949 O O . ALA A 1 121 ? 11.847 5.574 -13.682 1.00 98.75 121 ALA A O 1
ATOM 950 N N . GLU A 1 122 ? 11.767 6.691 -11.738 1.00 98.75 122 GLU A N 1
ATOM 951 C CA . GLU A 1 122 ? 13.219 6.803 -11.571 1.00 98.75 122 GLU A CA 1
ATOM 952 C C . GLU A 1 122 ? 13.877 5.449 -11.279 1.00 98.75 122 GLU A C 1
ATOM 954 O O . GLU A 1 122 ? 14.895 5.119 -11.883 1.00 98.75 122 GLU A O 1
ATOM 959 N N . ALA A 1 123 ? 13.281 4.628 -10.410 1.00 98.75 123 ALA A N 1
ATOM 960 C CA . ALA A 1 123 ? 13.753 3.271 -10.141 1.00 98.75 123 ALA A CA 1
ATOM 961 C C . ALA A 1 123 ? 13.756 2.412 -11.411 1.00 98.75 123 ALA A C 1
ATOM 963 O O . ALA A 1 123 ? 14.699 1.669 -11.667 1.00 98.75 123 ALA A O 1
ATOM 964 N N . PHE A 1 124 ? 12.718 2.544 -12.238 1.00 98.69 124 PHE A N 1
ATOM 965 C CA . PHE A 1 124 ? 12.628 1.868 -13.522 1.00 98.69 124 PHE A CA 1
ATOM 966 C C . PHE A 1 124 ? 13.715 2.359 -14.481 1.00 98.69 124 PHE A C 1
ATOM 968 O O . PHE A 1 124 ? 14.347 1.540 -15.136 1.00 98.69 124 PHE A O 1
ATOM 975 N N . HIS A 1 125 ? 14.013 3.661 -14.517 1.00 98.50 125 HIS A N 1
ATOM 976 C CA . HIS A 1 125 ? 15.144 4.173 -15.291 1.00 98.50 125 HIS A CA 1
ATOM 977 C C . HIS A 1 125 ? 16.485 3.575 -14.848 1.00 98.50 125 HIS A C 1
ATOM 979 O O . HIS A 1 125 ? 17.237 3.094 -15.693 1.00 98.50 125 HIS A O 1
ATOM 985 N N . VAL A 1 126 ? 16.744 3.515 -13.537 1.00 98.25 126 VAL A N 1
ATOM 986 C CA . VAL A 1 126 ? 17.945 2.866 -12.983 1.00 98.25 126 VAL A CA 1
ATOM 987 C C . VAL A 1 126 ? 17.994 1.384 -13.359 1.00 98.25 126 VAL A C 1
ATOM 989 O O . VAL A 1 126 ? 19.031 0.901 -13.810 1.00 98.25 126 VAL A O 1
ATOM 992 N N . LEU A 1 127 ? 16.873 0.671 -13.226 1.00 97.75 127 LEU A N 1
ATOM 993 C CA . LEU A 1 127 ? 16.757 -0.745 -13.570 1.00 97.75 127 LEU A CA 1
ATOM 994 C C . LEU A 1 127 ? 17.088 -1.004 -15.046 1.00 97.75 127 LEU A C 1
ATOM 996 O O . LEU A 1 127 ? 17.765 -1.978 -15.353 1.00 97.75 127 LEU A O 1
ATOM 1000 N N . LYS A 1 128 ? 16.651 -0.128 -15.960 1.00 97.12 128 LYS A N 1
ATOM 1001 C CA . LYS A 1 128 ? 16.868 -0.272 -17.412 1.00 97.12 128 LYS A CA 1
ATOM 1002 C C . LYS A 1 128 ? 18.329 -0.100 -17.846 1.00 97.12 128 LYS A C 1
ATOM 1004 O O . LYS A 1 128 ? 18.633 -0.415 -18.994 1.00 97.12 128 LYS A O 1
ATOM 1009 N N . ASN A 1 129 ? 19.224 0.323 -16.949 1.00 94.00 129 ASN A N 1
ATOM 1010 C CA . ASN A 1 129 ? 20.671 0.289 -17.188 1.00 94.00 129 ASN A CA 1
ATOM 1011 C C . ASN A 1 129 ? 21.255 -1.134 -17.094 1.00 94.00 129 ASN A C 1
ATOM 1013 O O . ASN A 1 129 ? 22.356 -1.370 -17.587 1.00 94.00 129 ASN A O 1
ATOM 1017 N N . ASP A 1 130 ? 20.542 -2.087 -16.483 1.00 94.06 130 ASP A N 1
ATOM 1018 C CA . ASP A 1 130 ? 20.904 -3.505 -16.508 1.00 94.06 130 ASP A CA 1
ATOM 1019 C C . ASP A 1 130 ? 20.490 -4.131 -17.856 1.00 94.06 130 ASP A C 1
ATOM 1021 O O . ASP A 1 130 ? 19.298 -4.125 -18.185 1.00 94.06 130 ASP A O 1
ATOM 1025 N N . PRO A 1 131 ? 21.414 -4.726 -18.638 1.00 91.81 131 PRO A N 1
ATOM 1026 C CA . PRO A 1 131 ? 21.071 -5.430 -19.874 1.00 91.81 131 PRO A CA 1
ATOM 1027 C C . PRO A 1 131 ? 20.007 -6.523 -19.695 1.00 91.81 131 PRO A C 1
ATOM 1029 O O . PRO A 1 131 ? 19.203 -6.743 -20.603 1.00 91.81 131 PRO A O 1
ATOM 1032 N N . ALA A 1 132 ? 19.948 -7.173 -18.526 1.00 91.62 132 ALA A N 1
ATOM 1033 C CA . ALA A 1 132 ? 18.922 -8.169 -18.211 1.00 91.62 132 ALA A CA 1
ATOM 1034 C C . ALA A 1 132 ? 17.508 -7.563 -18.127 1.00 91.62 132 ALA A C 1
ATOM 1036 O O . ALA A 1 132 ? 16.519 -8.278 -18.288 1.00 91.62 132 ALA A O 1
ATOM 1037 N N . ALA A 1 133 ? 17.398 -6.245 -17.930 1.00 94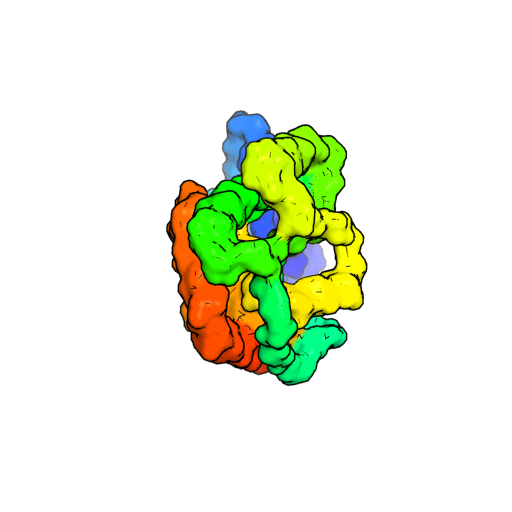.81 133 ALA A N 1
ATOM 1038 C CA . ALA A 1 133 ? 16.136 -5.518 -17.875 1.00 94.81 133 ALA A CA 1
ATOM 1039 C C . ALA A 1 133 ? 15.674 -4.971 -19.239 1.00 94.81 133 ALA A C 1
ATOM 1041 O O . ALA A 1 133 ? 14.690 -4.221 -19.312 1.00 94.81 133 ALA A O 1
ATOM 1042 N N . ARG A 1 134 ? 16.345 -5.323 -20.346 1.00 91.56 134 ARG A N 1
ATOM 1043 C CA . ARG A 1 134 ? 16.014 -4.816 -21.690 1.00 91.56 134 ARG A CA 1
ATOM 1044 C C . ARG A 1 134 ? 14.548 -5.036 -22.070 1.00 91.56 134 ARG A C 1
ATOM 1046 O O . ARG A 1 134 ? 13.931 -4.109 -22.588 1.00 91.56 134 ARG A O 1
ATOM 1053 N N . ASP A 1 135 ? 13.977 -6.183 -21.715 1.00 93.06 135 ASP A N 1
ATOM 1054 C CA . ASP A 1 135 ? 12.577 -6.516 -22.013 1.00 93.06 135 ASP A CA 1
ATOM 1055 C C . ASP A 1 135 ? 11.608 -6.168 -20.870 1.00 93.06 135 ASP A C 1
ATOM 1057 O O . ASP A 1 135 ? 10.409 -6.426 -20.976 1.00 93.06 135 ASP A O 1
ATOM 1061 N N . CYS A 1 136 ? 12.088 -5.569 -19.773 1.00 97.00 136 CYS A N 1
ATOM 1062 C CA . CYS A 1 136 ? 11.222 -5.148 -18.674 1.00 97.00 136 CYS A CA 1
ATOM 1063 C C . CYS A 1 136 ? 10.233 -4.072 -19.115 1.00 97.00 136 CYS A C 1
ATOM 1065 O O . CYS A 1 136 ? 10.608 -3.120 -19.809 1.00 97.00 136 CYS A O 1
ATOM 1067 N N . ARG A 1 137 ? 8.992 -4.198 -18.633 1.00 98.31 137 ARG A N 1
ATOM 1068 C CA . ARG A 1 137 ? 7.898 -3.249 -18.874 1.00 98.31 137 ARG A CA 1
ATOM 1069 C C . ARG A 1 137 ? 7.395 -2.657 -17.565 1.00 98.31 137 ARG A C 1
ATOM 1071 O O . ARG A 1 137 ? 7.284 -3.374 -16.573 1.00 98.31 137 ARG A O 1
ATOM 1078 N N . LEU A 1 138 ? 7.045 -1.377 -17.588 1.00 98.81 138 LEU A N 1
ATOM 1079 C CA . LEU A 1 138 ? 6.367 -0.668 -16.509 1.00 98.81 138 LEU A CA 1
ATOM 1080 C C . LEU A 1 138 ? 4.895 -0.477 -16.882 1.00 98.81 138 LEU A C 1
ATOM 1082 O O . LEU A 1 138 ? 4.586 0.234 -17.835 1.00 98.81 138 LEU A O 1
ATOM 1086 N N . ARG A 1 139 ? 3.986 -1.083 -16.116 1.00 98.75 139 ARG A N 1
ATOM 1087 C CA . ARG A 1 139 ? 2.537 -0.906 -16.271 1.00 98.75 139 ARG A CA 1
ATOM 1088 C C . ARG A 1 139 ? 1.984 -0.096 -15.109 1.00 98.75 139 ARG A C 1
ATOM 1090 O O . ARG A 1 139 ? 2.227 -0.420 -13.948 1.00 98.75 139 ARG A O 1
ATOM 1097 N N . VAL A 1 140 ? 1.215 0.942 -15.410 1.00 98.88 140 VAL A N 1
ATOM 1098 C CA . VAL A 1 140 ? 0.640 1.860 -14.423 1.00 98.88 140 VAL A CA 1
ATOM 1099 C C . VAL A 1 140 ? -0.867 1.900 -14.583 1.00 98.88 140 VAL A C 1
ATOM 1101 O O . VAL A 1 140 ? -1.377 2.137 -15.675 1.00 98.88 140 VAL A O 1
ATOM 1104 N N . ALA A 1 141 ? -1.577 1.715 -13.479 1.00 98.69 141 ALA A N 1
ATOM 1105 C CA . ALA A 1 141 ? -3.023 1.817 -13.416 1.00 98.69 141 ALA A CA 1
ATOM 1106 C C . ALA A 1 141 ? -3.465 2.526 -12.134 1.00 98.69 141 ALA A C 1
ATOM 1108 O O . ALA A 1 141 ? -2.790 2.481 -11.102 1.00 98.69 141 ALA A O 1
ATOM 1109 N N . GLY A 1 142 ? -4.637 3.148 -12.189 1.00 97.88 142 GLY A N 1
ATOM 1110 C CA . GLY A 1 142 ? -5.295 3.749 -11.040 1.00 97.88 142 GLY A CA 1
ATOM 1111 C C . GLY A 1 142 ? -6.049 5.028 -11.369 1.00 97.88 142 GLY A C 1
ATOM 1112 O O . GLY A 1 142 ? -5.957 5.580 -12.462 1.00 97.88 142 GLY A O 1
ATOM 1113 N N . TYR A 1 143 ? -6.821 5.501 -10.394 1.00 97.62 143 TYR A N 1
ATOM 1114 C CA . TYR A 1 143 ? -7.557 6.753 -10.526 1.00 97.62 143 TYR A CA 1
ATOM 1115 C C . TYR A 1 143 ? -6.593 7.940 -10.663 1.00 97.62 143 TYR A C 1
ATOM 1117 O O . TYR A 1 143 ? -5.713 8.127 -9.815 1.00 97.62 143 TYR A O 1
ATOM 1125 N N . LEU A 1 144 ? -6.801 8.751 -11.700 1.00 97.62 144 LEU A N 1
ATOM 1126 C CA . LEU A 1 144 ? -6.094 10.004 -11.949 1.00 97.62 144 LEU A CA 1
ATOM 1127 C C . LEU A 1 144 ? -7.070 11.174 -11.800 1.00 97.62 144 LEU A C 1
ATOM 1129 O O . LEU A 1 144 ? -7.871 11.446 -12.695 1.00 97.62 144 LEU A O 1
ATOM 1133 N N . GLY A 1 145 ? -6.980 11.873 -10.669 1.00 96.00 145 GLY A N 1
ATOM 1134 C CA . GLY A 1 145 ? -7.751 13.092 -10.430 1.00 96.00 145 GLY A CA 1
ATOM 1135 C C . GLY A 1 145 ? -7.313 14.244 -11.351 1.00 96.00 145 GLY A C 1
ATOM 1136 O O . GLY A 1 145 ? -6.129 14.321 -11.711 1.00 96.00 145 GLY A O 1
ATOM 1137 N N . PRO A 1 146 ? -8.222 15.157 -11.750 1.00 96.44 146 PRO A N 1
ATOM 1138 C CA . PRO A 1 146 ? -7.888 16.332 -12.561 1.00 96.44 146 PRO A CA 1
ATOM 1139 C C . PRO A 1 146 ? -6.723 17.169 -12.009 1.00 96.44 146 PRO A C 1
ATOM 1141 O O . PRO A 1 146 ? -5.881 17.632 -12.780 1.00 96.44 146 PRO A O 1
ATOM 1144 N N . GLU A 1 147 ? -6.643 17.306 -10.688 1.00 95.62 147 GLU A N 1
ATOM 1145 C CA . GLU A 1 147 ? -5.614 18.025 -9.935 1.00 95.62 147 GLU A CA 1
ATOM 1146 C C . GLU A 1 147 ? -4.208 17.423 -10.090 1.00 95.62 147 GLU A C 1
ATOM 1148 O O . GLU A 1 147 ? -3.205 18.123 -9.952 1.00 95.62 147 GLU A O 1
ATOM 1153 N N . HIS A 1 148 ? -4.113 16.140 -10.451 1.00 97.62 148 HIS A N 1
ATOM 1154 C CA . HIS A 1 148 ? -2.847 15.417 -10.585 1.00 97.62 148 HIS A CA 1
ATOM 1155 C C . HIS A 1 148 ? -2.432 15.148 -12.038 1.00 97.62 148 HIS A C 1
ATOM 1157 O O . HIS A 1 148 ? -1.384 14.543 -12.272 1.00 97.62 148 HIS A O 1
ATOM 1163 N N . LYS A 1 149 ? -3.170 15.659 -13.037 1.00 97.81 149 LYS A N 1
ATOM 1164 C CA . LYS A 1 149 ? -2.810 15.514 -14.462 1.00 97.81 149 LYS A CA 1
ATOM 1165 C C . LYS A 1 149 ? -1.401 16.028 -14.769 1.00 97.81 149 LYS A C 1
ATOM 1167 O O . LYS A 1 149 ? -0.628 15.334 -15.418 1.00 97.81 149 LYS A O 1
ATOM 1172 N N . ARG A 1 150 ? -1.033 17.210 -14.255 1.00 98.38 150 ARG A N 1
ATOM 1173 C CA . ARG A 1 150 ? 0.314 17.788 -14.456 1.00 98.38 150 ARG A CA 1
ATOM 1174 C C . ARG A 1 150 ? 1.419 16.916 -13.860 1.00 98.38 150 ARG A C 1
ATOM 1176 O O . ARG A 1 150 ? 2.464 16.755 -14.479 1.00 98.38 150 ARG A O 1
ATOM 1183 N N . TYR A 1 151 ? 1.174 16.340 -12.684 1.00 98.44 151 TYR A N 1
ATOM 1184 C CA . TYR A 1 151 ? 2.101 15.404 -12.052 1.00 98.44 151 TYR A CA 1
ATOM 1185 C C . TYR A 1 151 ? 2.311 14.164 -12.928 1.00 98.44 151 TYR A C 1
ATOM 1187 O O . TYR A 1 151 ? 3.447 13.784 -13.203 1.00 98.44 151 TYR A O 1
ATOM 1195 N N . PHE A 1 152 ? 1.229 13.567 -13.429 1.00 98.56 152 PHE A N 1
ATOM 1196 C CA . PHE A 1 152 ? 1.333 12.386 -14.278 1.00 98.56 152 PHE A CA 1
ATOM 1197 C C . PHE A 1 152 ? 2.027 12.671 -15.619 1.00 98.56 152 PHE A C 1
ATOM 1199 O O . PHE A 1 152 ? 2.904 11.909 -16.026 1.00 98.56 152 PHE A O 1
ATOM 1206 N N . GLU A 1 153 ? 1.709 13.794 -16.272 1.00 98.56 153 GLU A N 1
ATOM 1207 C CA . GLU A 1 153 ? 2.390 14.205 -17.507 1.00 98.56 153 GLU A CA 1
ATOM 1208 C C . GLU A 1 153 ? 3.880 14.497 -17.283 1.00 98.56 153 GLU A C 1
ATOM 1210 O O . GLU A 1 153 ? 4.703 14.140 -18.123 1.00 98.56 153 GLU A O 1
ATOM 1215 N N . SER A 1 154 ? 4.263 15.048 -16.125 1.00 98.69 154 SER A N 1
ATOM 1216 C CA . SER A 1 154 ? 5.675 15.191 -15.744 1.00 98.69 154 SER A CA 1
ATOM 1217 C C . SER A 1 154 ? 6.385 13.835 -15.644 1.00 98.69 154 SER A C 1
ATOM 1219 O O . SER A 1 154 ? 7.483 13.675 -16.178 1.00 98.69 154 SER A O 1
ATOM 1221 N N . VAL A 1 155 ? 5.759 12.830 -15.020 1.00 98.69 155 VAL A N 1
ATOM 1222 C CA . VAL A 1 155 ? 6.328 11.475 -14.936 1.00 98.69 155 VAL A CA 1
ATOM 1223 C C . VAL A 1 155 ? 6.499 10.857 -16.327 1.00 98.69 155 VAL A C 1
ATOM 1225 O O . VAL A 1 155 ? 7.578 10.349 -16.635 1.00 98.69 155 VAL A O 1
ATOM 1228 N N . LYS A 1 156 ? 5.473 10.943 -17.183 1.00 98.62 156 LYS A N 1
ATOM 1229 C CA . LYS A 1 156 ? 5.536 10.463 -18.573 1.00 98.62 156 LYS A CA 1
ATOM 1230 C C . LYS A 1 156 ? 6.622 11.172 -19.379 1.00 98.62 156 LYS A C 1
ATOM 1232 O O . LYS A 1 156 ? 7.373 10.511 -20.089 1.00 98.62 156 LYS A O 1
ATOM 1237 N N . GLY A 1 157 ? 6.731 12.494 -19.244 1.00 98.62 157 GLY A N 1
ATOM 1238 C CA . GLY A 1 157 ? 7.756 13.297 -19.908 1.00 98.62 157 GLY A CA 1
ATOM 1239 C C . GLY A 1 157 ? 9.172 12.858 -19.531 1.00 98.62 157 GLY A C 1
ATOM 1240 O O . GLY A 1 157 ? 10.019 12.716 -20.411 1.00 98.62 157 GLY A O 1
ATOM 1241 N N . ARG A 1 158 ? 9.414 12.549 -18.248 1.00 98.50 158 ARG A N 1
ATOM 1242 C CA . ARG A 1 158 ? 10.703 11.999 -17.796 1.00 98.50 158 ARG A CA 1
ATOM 1243 C C . ARG A 1 158 ? 10.989 10.631 -18.412 1.00 98.50 158 ARG A C 1
ATOM 1245 O O . ARG A 1 158 ? 12.037 10.469 -19.030 1.00 98.50 158 ARG A O 1
ATOM 1252 N N . LEU A 1 159 ? 10.040 9.693 -18.341 1.00 98.62 159 LEU A N 1
ATOM 1253 C CA . LEU A 1 159 ? 10.179 8.376 -18.980 1.00 98.62 159 LEU A CA 1
ATOM 1254 C C . LEU A 1 159 ? 10.487 8.494 -20.481 1.00 98.62 159 LEU A C 1
ATOM 1256 O O . LEU A 1 159 ? 11.376 7.806 -20.975 1.00 98.62 159 LEU A O 1
ATOM 1260 N N . ALA A 1 160 ? 9.813 9.398 -21.196 1.00 98.44 160 ALA A N 1
ATOM 1261 C CA . ALA A 1 160 ? 10.079 9.651 -22.609 1.00 98.44 160 ALA A CA 1
ATOM 1262 C C . ALA A 1 160 ? 11.484 10.228 -22.847 1.00 98.44 160 ALA A C 1
ATOM 1264 O O . ALA A 1 160 ? 12.197 9.741 -23.720 1.00 98.44 160 ALA A O 1
ATOM 1265 N N . SER A 1 161 ? 11.919 11.204 -22.040 1.00 98.50 161 SER A N 1
ATOM 1266 C CA . SER A 1 161 ? 13.267 11.789 -22.136 1.00 98.50 161 SER A CA 1
ATOM 1267 C C . SER A 1 161 ? 14.395 10.787 -21.861 1.00 98.50 161 SER A C 1
ATOM 1269 O O . SER A 1 161 ? 15.498 10.951 -22.373 1.00 98.50 161 SER A O 1
ATOM 1271 N N . TRP A 1 162 ? 14.110 9.724 -21.104 1.00 98.06 162 TRP A N 1
ATOM 1272 C CA . TRP A 1 162 ? 15.028 8.610 -20.856 1.00 98.06 162 TRP A CA 1
ATOM 1273 C C . TRP A 1 162 ? 14.939 7.493 -21.909 1.00 98.06 162 TRP A C 1
ATOM 1275 O O . TRP A 1 162 ? 15.577 6.456 -21.748 1.00 98.06 162 TRP A O 1
ATOM 1285 N N . GLY A 1 163 ? 14.137 7.666 -22.967 1.00 97.88 163 GLY A N 1
ATOM 1286 C CA . GLY A 1 163 ? 13.940 6.656 -24.013 1.00 97.88 163 GLY A CA 1
ATOM 1287 C C . GLY A 1 163 ? 13.111 5.445 -23.570 1.00 97.88 163 GLY A C 1
ATOM 1288 O O . GLY A 1 163 ? 13.206 4.381 -24.171 1.00 97.88 163 GLY A O 1
ATOM 1289 N N . LEU A 1 164 ? 12.303 5.578 -22.513 1.00 98.19 164 LEU A N 1
ATOM 1290 C CA . LEU A 1 164 ? 11.541 4.478 -21.902 1.00 98.19 164 LEU A CA 1
ATOM 1291 C C . LEU A 1 164 ? 10.054 4.474 -22.270 1.00 98.19 164 LEU A C 1
ATOM 1293 O O . LEU A 1 164 ? 9.301 3.670 -21.721 1.00 98.19 164 LEU A O 1
ATOM 1297 N N . ALA A 1 165 ? 9.625 5.345 -23.188 1.00 97.38 165 ALA A N 1
ATOM 1298 C CA . ALA A 1 165 ? 8.226 5.454 -23.605 1.00 97.38 165 ALA A CA 1
ATOM 1299 C C . ALA A 1 165 ? 7.658 4.109 -24.099 1.00 97.38 165 ALA A C 1
ATOM 1301 O O . ALA A 1 165 ? 6.581 3.714 -23.664 1.00 97.38 165 ALA A O 1
ATOM 1302 N N . ASP A 1 166 ? 8.420 3.359 -24.901 1.00 97.19 166 ASP A N 1
ATOM 1303 C CA . ASP A 1 166 ? 7.989 2.062 -25.452 1.00 97.19 166 ASP A CA 1
ATOM 1304 C C . ASP A 1 166 ? 7.931 0.937 -24.405 1.00 97.19 166 ASP A C 1
ATOM 1306 O O . ASP A 1 166 ? 7.315 -0.107 -24.619 1.00 97.19 166 ASP A O 1
ATOM 1310 N N . SER A 1 167 ? 8.583 1.134 -23.255 1.00 97.88 167 SER A N 1
ATOM 1311 C CA . SER A 1 167 ? 8.545 0.208 -22.118 1.00 97.88 167 SER A CA 1
ATOM 1312 C C . SER A 1 167 ? 7.496 0.602 -21.072 1.00 97.88 167 SER A C 1
ATOM 1314 O O . SER A 1 167 ? 7.424 -0.050 -20.030 1.00 97.88 167 SER A O 1
ATOM 1316 N N . PHE A 1 168 ? 6.704 1.649 -21.317 1.00 98.44 168 PHE A N 1
ATOM 1317 C CA . PHE A 1 168 ? 5.711 2.184 -20.390 1.00 98.44 168 PHE A CA 1
ATOM 1318 C C . PHE A 1 168 ? 4.287 2.037 -20.938 1.00 98.44 168 PHE A C 1
ATOM 1320 O O . PHE A 1 168 ? 3.980 2.451 -22.051 1.00 98.44 168 PHE A O 1
ATOM 1327 N N . GLU A 1 169 ? 3.389 1.503 -20.115 1.00 98.44 169 GLU A N 1
ATOM 1328 C CA . GLU A 1 169 ? 1.966 1.358 -20.421 1.00 98.44 169 GLU A CA 1
ATOM 1329 C C . GLU A 1 169 ? 1.129 1.998 -19.310 1.00 98.44 169 GLU A C 1
ATOM 1331 O O . GLU A 1 169 ? 1.308 1.702 -18.127 1.00 98.44 169 GLU A O 1
ATOM 1336 N N . HIS A 1 170 ? 0.173 2.843 -19.693 1.00 98.38 170 HIS A N 1
ATOM 1337 C CA . HIS A 1 170 ? -0.843 3.367 -18.787 1.00 98.38 170 HIS A CA 1
ATOM 1338 C C . HIS A 1 170 ? -2.193 2.712 -19.087 1.00 98.38 170 HIS A C 1
ATOM 1340 O O . HIS A 1 170 ? -2.801 2.995 -20.116 1.00 98.38 170 HIS A O 1
ATOM 1346 N N . ALA A 1 171 ? -2.671 1.873 -18.171 1.00 98.00 171 ALA A N 1
ATOM 1347 C CA . ALA A 1 171 ? -3.916 1.118 -18.314 1.00 98.00 171 ALA A CA 1
ATOM 1348 C C . ALA A 1 171 ? -5.150 1.857 -17.753 1.00 98.00 171 ALA A C 1
ATOM 1350 O O . ALA A 1 171 ? -6.247 1.308 -17.732 1.00 98.00 171 ALA A O 1
ATOM 1351 N N . GLY A 1 172 ? -4.994 3.106 -17.299 1.00 97.38 172 GLY A N 1
ATOM 1352 C CA . GLY A 1 172 ? -6.098 3.915 -16.786 1.00 97.38 172 GLY A CA 1
ATOM 1353 C C . GLY A 1 172 ? -6.679 3.399 -15.467 1.00 97.38 172 GLY A C 1
ATOM 1354 O O . GLY A 1 172 ? -5.991 2.778 -14.653 1.00 97.38 172 GLY A O 1
ATOM 1355 N N . GLN A 1 173 ? -7.9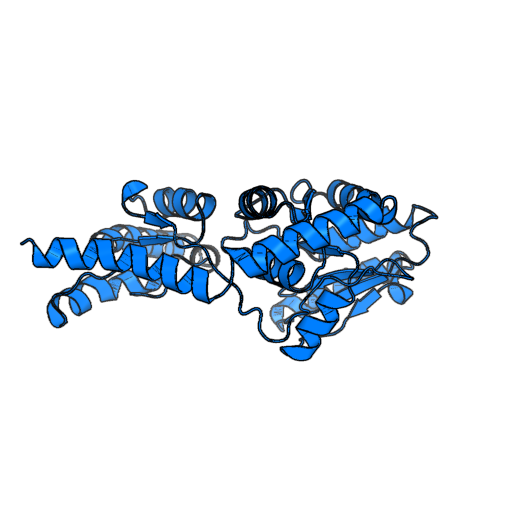57 3.696 -15.236 1.00 97.00 173 GLN A N 1
ATOM 1356 C CA . GLN A 1 173 ? -8.696 3.224 -14.070 1.00 97.00 173 GLN A CA 1
ATOM 1357 C C . GLN A 1 173 ? -9.373 1.890 -14.390 1.00 97.00 173 GLN A C 1
ATOM 1359 O O . GLN A 1 173 ? -10.191 1.817 -15.298 1.00 97.00 173 GLN A O 1
ATOM 1364 N N . LEU A 1 174 ? -9.053 0.863 -13.605 1.00 97.31 174 LEU A N 1
ATOM 1365 C CA . LEU A 1 174 ? -9.503 -0.504 -13.849 1.00 97.31 174 LEU A CA 1
ATOM 1366 C C . LEU A 1 174 ? -10.735 -0.857 -13.013 1.00 97.31 174 LEU A C 1
ATOM 1368 O O . LEU A 1 174 ? -10.793 -0.562 -11.813 1.00 97.31 174 LEU A O 1
ATOM 1372 N N . GLY A 1 175 ? -11.682 -1.558 -13.634 1.00 96.44 175 GLY A N 1
ATOM 1373 C CA . GLY A 1 175 ? -12.745 -2.276 -12.945 1.00 96.44 175 GLY A CA 1
ATOM 1374 C C . GLY A 1 175 ? -12.218 -3.489 -12.170 1.00 96.44 175 GLY A C 1
ATOM 1375 O O . GLY A 1 175 ? -11.029 -3.814 -12.182 1.00 96.44 175 GLY A O 1
ATOM 1376 N N . ARG A 1 176 ? -13.113 -4.196 -11.473 1.00 94.25 176 ARG A N 1
ATOM 1377 C CA . ARG A 1 176 ? -12.740 -5.325 -10.602 1.00 94.25 176 ARG A CA 1
ATOM 1378 C C . ARG A 1 176 ? -12.011 -6.444 -11.355 1.00 94.25 176 ARG A C 1
ATOM 1380 O O . ARG A 1 176 ? -10.942 -6.856 -10.915 1.00 94.25 176 ARG A O 1
ATOM 1387 N N . GLU A 1 177 ? -12.567 -6.923 -12.464 1.00 96.19 177 GLU A N 1
ATOM 1388 C CA . GLU A 1 177 ? -11.986 -8.026 -13.245 1.00 96.19 177 GLU A CA 1
ATOM 1389 C C . GLU A 1 177 ? -10.672 -7.627 -13.926 1.00 96.19 177 GLU A C 1
ATOM 1391 O O . GLU A 1 177 ? -9.693 -8.373 -13.903 1.00 96.19 177 GLU A O 1
ATOM 1396 N N . GLU A 1 178 ? -10.624 -6.420 -14.492 1.00 97.75 178 GLU A N 1
ATOM 1397 C CA . GLU A 1 178 ? -9.424 -5.862 -15.119 1.00 97.75 178 GLU A CA 1
ATOM 1398 C C . GLU A 1 178 ? -8.300 -5.687 -14.101 1.00 97.75 178 GLU A C 1
ATOM 1400 O O . GLU A 1 178 ? -7.158 -6.028 -14.389 1.00 97.75 178 GLU A O 1
ATOM 1405 N N . LYS A 1 179 ? -8.624 -5.243 -12.881 1.00 97.88 179 LYS A N 1
ATOM 1406 C CA . LYS A 1 179 ? -7.672 -5.150 -11.775 1.00 97.88 179 LYS A CA 1
ATOM 1407 C C . LYS A 1 179 ? -7.081 -6.510 -11.420 1.00 97.88 179 LYS A C 1
ATOM 1409 O O . LYS A 1 179 ? -5.866 -6.624 -11.287 1.00 97.88 179 LYS A O 1
ATOM 1414 N N . VAL A 1 180 ? -7.920 -7.536 -11.254 1.00 97.50 180 VAL A N 1
ATOM 1415 C CA . VAL A 1 180 ? -7.434 -8.888 -10.936 1.00 97.50 180 VAL A CA 1
ATOM 1416 C C . VAL A 1 180 ? -6.499 -9.380 -12.036 1.00 97.50 180 VAL A C 1
ATOM 1418 O O . VAL A 1 180 ? -5.424 -9.892 -11.731 1.00 97.50 180 VAL A O 1
ATOM 1421 N N . ARG A 1 181 ? -6.868 -9.180 -13.305 1.00 96.94 181 ARG A N 1
ATOM 1422 C CA . ARG A 1 181 ? -6.040 -9.544 -14.460 1.00 96.94 181 ARG A CA 1
ATOM 1423 C C . ARG A 1 181 ? -4.711 -8.791 -14.471 1.00 96.94 181 ARG A C 1
ATOM 1425 O O . ARG A 1 181 ? -3.664 -9.422 -14.532 1.00 96.94 181 ARG A O 1
ATOM 1432 N N . PHE A 1 182 ? -4.753 -7.469 -14.321 1.00 98.12 182 PHE A N 1
ATOM 1433 C CA . PHE A 1 182 ? -3.580 -6.597 -14.268 1.00 98.12 182 PHE A CA 1
ATOM 1434 C C . PHE A 1 182 ? -2.592 -7.040 -13.186 1.00 98.12 182 PHE A C 1
ATOM 1436 O O . PHE A 1 182 ? -1.405 -7.207 -13.458 1.00 98.12 182 PHE A O 1
ATOM 1443 N N . LEU A 1 183 ? -3.090 -7.294 -11.971 1.00 98.25 183 LEU A N 1
ATOM 1444 C CA . LEU A 1 183 ? -2.266 -7.783 -10.868 1.00 98.25 183 LEU A CA 1
ATOM 1445 C C . LEU A 1 183 ? -1.731 -9.189 -11.158 1.00 98.25 183 LEU A C 1
ATOM 1447 O O . LEU A 1 183 ? -0.553 -9.438 -10.931 1.00 98.25 183 LEU A O 1
ATOM 1451 N N . SER A 1 184 ? -2.557 -10.085 -11.704 1.00 97.00 184 SER A N 1
ATOM 1452 C CA . SER A 1 184 ? -2.183 -11.478 -11.996 1.00 97.00 184 SER A CA 1
ATOM 1453 C C . SER A 1 184 ? -1.210 -11.625 -13.169 1.00 97.00 184 SER A C 1
ATOM 1455 O O . SER A 1 184 ? -0.612 -12.686 -13.327 1.00 97.00 184 SER A O 1
ATOM 1457 N N . GLU A 1 185 ? -1.067 -10.617 -14.025 1.00 96.38 185 GLU A N 1
ATOM 1458 C CA . GLU A 1 185 ? -0.111 -10.600 -15.142 1.00 96.38 185 GLU A CA 1
ATOM 1459 C C . GLU A 1 185 ? 1.229 -9.966 -14.758 1.00 96.38 185 GLU A C 1
ATOM 1461 O O . GLU A 1 185 ? 2.241 -10.213 -15.415 1.00 96.38 185 GLU A O 1
ATOM 1466 N N . ALA A 1 186 ? 1.256 -9.161 -13.697 1.00 98.00 186 ALA A N 1
ATOM 1467 C CA . ALA A 1 186 ? 2.474 -8.529 -13.221 1.00 98.00 186 ALA A CA 1
ATOM 1468 C C . ALA A 1 186 ? 3.470 -9.560 -12.662 1.00 98.00 186 ALA A C 1
ATOM 1470 O O . ALA A 1 186 ? 3.091 -10.571 -12.073 1.00 98.00 186 ALA A O 1
ATOM 1471 N N . SER A 1 187 ? 4.766 -9.301 -12.848 1.00 98.38 187 SER A N 1
ATOM 1472 C CA . SER A 1 187 ? 5.844 -10.071 -12.211 1.00 98.38 187 SER A CA 1
ATOM 1473 C C . SER A 1 187 ? 6.131 -9.569 -10.799 1.00 98.38 187 SER A C 1
ATOM 1475 O O . SER A 1 187 ? 6.517 -10.349 -9.937 1.00 98.38 187 SER A O 1
ATOM 1477 N N . VAL A 1 188 ? 5.910 -8.275 -10.563 1.00 98.75 188 VAL A N 1
ATOM 1478 C CA . VAL A 1 188 ? 5.992 -7.636 -9.250 1.00 98.75 188 VAL A CA 1
ATOM 1479 C C . VAL A 1 188 ? 5.061 -6.427 -9.214 1.00 98.75 188 VAL A C 1
ATOM 1481 O O . VAL A 1 188 ? 4.948 -5.701 -10.204 1.00 98.75 188 VAL A O 1
ATOM 1484 N N . VAL A 1 189 ? 4.412 -6.185 -8.076 1.00 98.88 189 VAL A N 1
ATOM 1485 C CA . VAL A 1 189 ? 3.710 -4.921 -7.806 1.00 98.88 189 VAL A CA 1
ATOM 1486 C C . VAL A 1 189 ? 4.563 -4.060 -6.886 1.00 98.88 189 VAL A C 1
ATOM 1488 O O . VAL A 1 189 ? 4.987 -4.512 -5.824 1.00 98.88 189 VAL A O 1
ATOM 1491 N N . VAL A 1 190 ? 4.810 -2.812 -7.276 1.00 98.88 190 VAL A N 1
ATOM 1492 C CA . VAL A 1 190 ? 5.639 -1.884 -6.504 1.00 98.88 190 VAL A CA 1
ATOM 1493 C C . VAL A 1 190 ? 4.764 -0.855 -5.798 1.00 98.88 190 VAL A C 1
ATOM 1495 O O . VAL A 1 190 ? 3.904 -0.225 -6.414 1.00 98.88 190 VAL A O 1
ATOM 1498 N N . LEU A 1 191 ? 5.003 -0.673 -4.500 1.00 98.69 191 LEU A N 1
ATOM 1499 C CA . LEU A 1 191 ? 4.257 0.220 -3.614 1.00 98.69 191 LEU A CA 1
ATOM 1500 C C . LEU A 1 191 ? 5.190 1.310 -3.053 1.00 98.69 191 LEU A C 1
ATOM 1502 O O . LEU A 1 191 ? 5.603 1.233 -1.894 1.00 98.69 191 LEU A O 1
ATOM 1506 N N . PRO A 1 192 ? 5.530 2.339 -3.855 1.00 98.19 192 PRO A N 1
ATOM 1507 C CA . PRO A 1 192 ? 6.516 3.365 -3.504 1.00 98.19 192 PRO A CA 1
ATOM 1508 C C . PRO A 1 192 ? 5.916 4.527 -2.684 1.00 98.19 192 PRO A C 1
ATOM 1510 O O . PRO A 1 192 ? 6.364 5.663 -2.808 1.00 98.19 192 PRO A O 1
ATOM 1513 N N . SER A 1 193 ? 4.856 4.277 -1.906 1.00 96.12 193 SER A N 1
ATOM 1514 C CA . SER A 1 193 ? 4.071 5.321 -1.223 1.00 96.12 193 SER A CA 1
ATOM 1515 C C . SER A 1 193 ? 4.951 6.173 -0.304 1.00 96.12 193 SER A C 1
ATOM 1517 O O . SER A 1 193 ? 5.595 5.643 0.591 1.00 96.12 193 SER A O 1
ATOM 1519 N N . GLU A 1 194 ? 4.952 7.494 -0.482 1.00 93.88 194 GLU A N 1
ATOM 1520 C CA . GLU A 1 194 ? 5.644 8.412 0.436 1.00 93.88 194 GLU A CA 1
ATOM 1521 C C . GLU A 1 194 ? 4.878 8.587 1.741 1.00 93.88 194 GLU A C 1
ATOM 1523 O O . GLU A 1 194 ? 5.468 8.790 2.801 1.00 93.88 194 GLU A O 1
ATOM 1528 N N . TYR A 1 195 ? 3.551 8.540 1.636 1.00 91.06 195 TYR A N 1
ATOM 1529 C CA . TYR A 1 195 ? 2.667 8.551 2.782 1.00 91.06 195 TYR A CA 1
ATOM 1530 C C . TYR A 1 195 ? 2.695 7.170 3.454 1.00 91.06 195 TYR A C 1
ATOM 1532 O O . TYR A 1 195 ? 2.443 6.174 2.753 1.00 91.06 195 TYR A O 1
ATOM 1540 N N . PRO A 1 196 ? 2.964 7.098 4.771 1.00 93.62 196 PRO A N 1
ATOM 1541 C CA . PRO A 1 196 ? 2.894 5.859 5.536 1.00 93.62 196 PRO A CA 1
ATOM 1542 C C . PRO A 1 196 ? 1.505 5.221 5.418 1.00 93.62 196 PRO A C 1
ATOM 1544 O O . PRO A 1 196 ? 0.515 5.742 5.915 1.00 93.62 196 PRO A O 1
ATOM 1547 N N . GLU A 1 197 ? 1.404 4.100 4.704 1.00 93.94 197 GLU A N 1
ATOM 1548 C CA . GLU A 1 197 ? 0.110 3.498 4.372 1.00 93.94 197 GLU A CA 1
ATOM 1549 C C . GLU A 1 197 ? -0.524 2.857 5.624 1.00 93.94 197 GLU A C 1
ATOM 1551 O O . GLU A 1 197 ? 0.104 1.974 6.209 1.00 93.94 197 GLU A O 1
ATOM 1556 N N . PRO A 1 198 ? -1.756 3.216 6.035 1.00 94.25 198 PRO A N 1
ATOM 1557 C CA . PRO A 1 198 ? -2.387 2.641 7.223 1.00 94.25 198 PRO A CA 1
ATOM 1558 C C . PRO A 1 198 ? -2.983 1.242 7.036 1.00 94.25 198 PRO A C 1
ATOM 1560 O O . PRO A 1 198 ? -3.136 0.524 8.015 1.00 94.25 198 PRO A O 1
ATOM 1563 N N . LYS A 1 199 ? -3.387 0.846 5.826 1.00 94.12 199 LYS A N 1
ATOM 1564 C CA . LYS A 1 199 ? -4.227 -0.342 5.573 1.00 94.12 199 LYS A CA 1
ATOM 1565 C C . LYS A 1 199 ? -3.502 -1.442 4.812 1.00 94.12 199 LYS A C 1
ATOM 1567 O O . LYS A 1 199 ? -3.672 -2.614 5.129 1.00 94.12 199 LYS A O 1
ATOM 1572 N N . GLY A 1 200 ? -2.747 -1.079 3.778 1.00 94.81 200 GLY A N 1
ATOM 1573 C CA . GLY A 1 200 ? -2.024 -2.039 2.940 1.00 94.81 200 GLY A CA 1
ATOM 1574 C C . GLY A 1 200 ? -2.918 -2.838 1.984 1.00 94.81 200 GLY A C 1
ATOM 1575 O O . GLY A 1 200 ? -2.516 -3.893 1.507 1.00 94.81 200 GLY A O 1
ATOM 1576 N N . ILE A 1 201 ? -4.114 -2.337 1.648 1.00 95.50 201 ILE A N 1
ATOM 1577 C CA . ILE A 1 201 ? -5.036 -3.017 0.715 1.00 95.50 201 ILE A CA 1
ATOM 1578 C C . ILE A 1 201 ? -4.374 -3.337 -0.640 1.00 95.50 201 ILE A C 1
ATOM 1580 O O . ILE A 1 201 ? -4.475 -4.484 -1.065 1.00 95.50 201 ILE A O 1
ATOM 1584 N N . PRO A 1 202 ? -3.650 -2.413 -1.312 1.00 96.69 202 PRO A N 1
ATOM 1585 C CA . PRO A 1 202 ? -3.002 -2.735 -2.589 1.00 96.69 202 PRO A CA 1
ATOM 1586 C C . PRO A 1 202 ? -1.981 -3.878 -2.489 1.00 96.69 202 PRO A C 1
ATOM 1588 O O . PRO A 1 202 ? -1.836 -4.652 -3.432 1.00 96.69 202 PRO A O 1
ATOM 1591 N N . LEU A 1 203 ? -1.308 -4.008 -1.338 1.00 98.19 203 LEU A N 1
ATOM 1592 C CA . LEU A 1 203 ? -0.401 -5.118 -1.053 1.00 98.19 203 LEU A CA 1
ATOM 1593 C C . LEU A 1 203 ? -1.184 -6.426 -0.976 1.00 98.19 203 LEU A C 1
ATOM 1595 O O . LEU A 1 203 ? -0.882 -7.365 -1.708 1.00 98.19 203 LEU A O 1
ATOM 1599 N N . ALA A 1 204 ? -2.218 -6.472 -0.135 1.00 97.81 204 ALA A N 1
ATOM 1600 C CA . ALA A 1 204 ? -3.044 -7.662 0.030 1.00 97.81 204 ALA A CA 1
ATOM 1601 C C . ALA A 1 204 ? -3.707 -8.095 -1.291 1.00 97.81 204 ALA A C 1
ATOM 1603 O O . ALA A 1 204 ? -3.767 -9.285 -1.588 1.00 97.81 204 ALA A O 1
ATOM 1604 N N . GLU A 1 205 ? -4.140 -7.146 -2.125 1.00 98.19 205 GLU A N 1
ATOM 1605 C CA . GLU A 1 205 ? -4.710 -7.428 -3.446 1.00 98.19 205 GLU A CA 1
ATOM 1606 C C . GLU A 1 205 ? -3.684 -7.990 -4.440 1.00 98.19 205 GLU A C 1
ATOM 1608 O O . GLU A 1 205 ? -4.021 -8.891 -5.210 1.00 98.19 205 GLU A O 1
ATOM 1613 N N . ALA A 1 206 ? -2.442 -7.496 -4.429 1.00 98.50 206 ALA A N 1
ATOM 1614 C CA . ALA A 1 206 ? -1.364 -8.049 -5.251 1.00 98.50 206 ALA A CA 1
ATOM 1615 C C . ALA A 1 206 ? -1.021 -9.487 -4.833 1.00 98.50 206 ALA A C 1
ATOM 1617 O O . ALA A 1 206 ? -0.953 -10.384 -5.675 1.00 98.50 206 ALA A O 1
ATOM 1618 N N . LEU A 1 207 ? -0.903 -9.727 -3.525 1.00 98.44 207 LEU A N 1
ATOM 1619 C CA . LEU A 1 207 ? -0.646 -11.060 -2.988 1.00 98.44 207 LEU A CA 1
ATOM 1620 C C . LEU A 1 207 ? -1.814 -12.019 -3.266 1.00 98.44 207 LEU A C 1
ATOM 1622 O O . LEU A 1 207 ? -1.576 -13.152 -3.679 1.00 98.44 207 LEU A O 1
ATOM 1626 N N . ALA A 1 208 ? -3.069 -11.570 -3.141 1.00 98.12 208 ALA A N 1
ATOM 1627 C CA . ALA A 1 208 ? -4.249 -12.357 -3.519 1.00 98.12 208 ALA A CA 1
ATOM 1628 C C . ALA A 1 208 ? -4.226 -12.786 -4.995 1.00 98.12 208 ALA A C 1
ATOM 1630 O O . ALA A 1 208 ? -4.690 -13.879 -5.320 1.00 98.12 208 ALA A O 1
ATOM 1631 N N . ALA A 1 209 ? -3.658 -11.955 -5.879 1.00 98.12 209 ALA A N 1
ATOM 1632 C CA . ALA A 1 209 ? -3.450 -12.257 -7.298 1.00 98.12 209 ALA A CA 1
ATOM 1633 C C . ALA A 1 209 ? -2.280 -13.210 -7.577 1.00 98.12 209 ALA A C 1
ATOM 1635 O O . ALA A 1 209 ? -2.073 -13.611 -8.723 1.00 98.12 209 ALA A O 1
ATOM 1636 N N . GLY A 1 210 ? -1.523 -13.593 -6.547 1.00 98.00 210 GLY A N 1
ATOM 1637 C CA . GLY A 1 210 ? -0.338 -14.421 -6.713 1.00 98.00 210 GLY A CA 1
ATOM 1638 C C . GLY A 1 210 ? 0.818 -13.659 -7.344 1.00 98.00 210 GLY A C 1
ATOM 1639 O O . GLY A 1 210 ? 1.551 -14.232 -8.148 1.00 98.00 210 GLY A O 1
ATOM 1640 N N . THR A 1 211 ? 0.963 -12.381 -6.992 1.00 98.56 211 THR A N 1
ATOM 1641 C CA . THR A 1 211 ? 2.047 -11.519 -7.462 1.00 98.56 211 THR A CA 1
ATOM 1642 C C . THR A 1 211 ? 2.803 -10.965 -6.259 1.00 98.56 211 THR A C 1
ATOM 1644 O O . THR A 1 211 ? 2.171 -10.391 -5.370 1.00 98.56 211 THR A O 1
ATOM 1647 N N .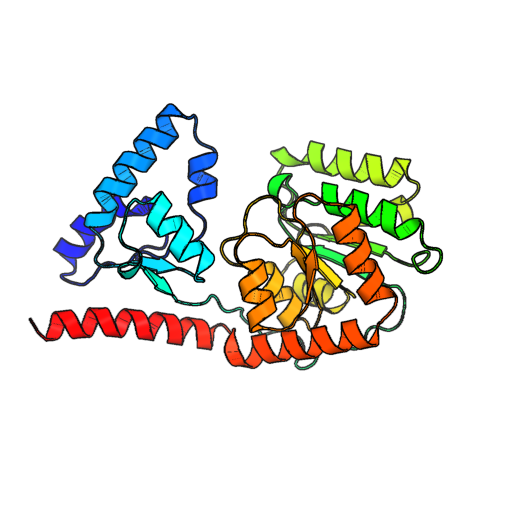 PRO A 1 212 ? 4.136 -11.135 -6.196 1.00 98.69 212 PRO A N 1
ATOM 1648 C CA . PRO A 1 212 ? 4.919 -10.632 -5.082 1.00 98.69 212 PRO A CA 1
ATOM 1649 C C . PRO A 1 212 ? 4.986 -9.105 -5.127 1.00 98.69 212 PRO A C 1
ATOM 1651 O O . PRO A 1 212 ? 4.760 -8.475 -6.167 1.00 98.69 212 PRO A O 1
ATOM 1654 N N . VAL A 1 213 ? 5.326 -8.506 -3.991 1.00 98.88 213 VAL A N 1
ATOM 1655 C CA . VAL A 1 213 ? 5.406 -7.048 -3.863 1.00 98.88 213 VAL A CA 1
ATOM 1656 C C . VAL A 1 213 ? 6.821 -6.567 -3.565 1.00 98.88 213 VAL A C 1
ATOM 1658 O O . VAL A 1 213 ? 7.599 -7.247 -2.900 1.00 98.88 213 VAL A O 1
ATOM 1661 N N . VAL A 1 214 ? 7.129 -5.355 -4.012 1.00 98.88 214 VAL A N 1
ATOM 1662 C CA . VAL A 1 214 ? 8.216 -4.534 -3.466 1.00 98.88 214 VAL A CA 1
ATOM 1663 C C . VAL A 1 214 ? 7.555 -3.312 -2.845 1.00 98.88 214 VAL A C 1
ATOM 1665 O O . VAL A 1 214 ? 6.953 -2.504 -3.551 1.00 98.88 214 VAL A O 1
ATOM 1668 N N . ALA A 1 215 ? 7.616 -3.187 -1.525 1.00 98.62 215 ALA A N 1
ATOM 1669 C CA . ALA A 1 215 ? 6.996 -2.087 -0.794 1.00 98.62 215 ALA A CA 1
ATOM 1670 C C . ALA A 1 215 ? 8.054 -1.270 -0.056 1.00 98.62 215 ALA A C 1
ATOM 1672 O O . ALA A 1 215 ? 9.112 -1.787 0.290 1.00 98.62 215 ALA A O 1
ATOM 1673 N N . VAL A 1 216 ? 7.791 0.009 0.196 1.00 98.38 216 VAL A N 1
ATOM 1674 C CA . VAL A 1 216 ? 8.701 0.797 1.039 1.00 98.38 216 VAL A CA 1
ATOM 1675 C C . VAL A 1 216 ? 8.601 0.372 2.508 1.00 98.38 216 VAL A C 1
ATOM 1677 O O . VAL A 1 216 ? 7.529 -0.007 2.977 1.00 98.38 216 VAL A O 1
ATOM 1680 N N . ASN A 1 217 ? 9.703 0.472 3.249 1.00 97.88 217 ASN A N 1
ATOM 1681 C CA . ASN A 1 217 ? 9.792 0.203 4.683 1.00 97.88 217 ASN A CA 1
ATOM 1682 C C . ASN A 1 217 ? 9.143 1.339 5.498 1.00 97.88 217 ASN A C 1
ATOM 1684 O O . ASN A 1 217 ? 9.813 2.121 6.167 1.00 97.88 217 ASN A O 1
ATOM 1688 N N . SER A 1 218 ? 7.828 1.507 5.351 1.00 96.69 218 SER A N 1
ATOM 1689 C CA . SER A 1 218 ? 7.051 2.569 5.991 1.00 96.69 218 SER A CA 1
ATOM 1690 C C . SER A 1 218 ? 5.587 2.167 6.166 1.00 96.69 218 SER A C 1
ATOM 1692 O O . SER A 1 218 ? 5.045 1.358 5.406 1.00 96.69 218 SER A O 1
ATOM 1694 N N . GLY A 1 219 ? 4.930 2.764 7.158 1.00 96.00 219 GLY A N 1
ATOM 1695 C CA . GLY A 1 219 ? 3.539 2.485 7.486 1.00 96.00 219 GLY A CA 1
ATOM 1696 C C . GLY A 1 219 ? 3.318 1.026 7.879 1.00 96.00 219 GLY A C 1
ATOM 1697 O O . GLY A 1 219 ? 4.138 0.419 8.561 1.00 96.00 219 GLY A O 1
ATOM 1698 N N . CYS A 1 220 ? 2.219 0.443 7.405 1.00 96.88 220 CYS A N 1
ATOM 1699 C CA . CYS A 1 220 ? 1.875 -0.951 7.680 1.00 96.88 220 CYS A CA 1
ATOM 1700 C C . CYS A 1 220 ? 2.629 -1.984 6.824 1.00 96.88 220 CYS A C 1
ATOM 1702 O O . CYS A 1 220 ? 2.474 -3.184 7.052 1.00 96.88 220 CYS A O 1
ATOM 1704 N N . PHE A 1 221 ? 3.403 -1.571 5.813 1.00 98.19 221 PHE A N 1
ATOM 1705 C CA . PHE A 1 221 ? 4.027 -2.520 4.885 1.00 98.19 221 PHE A CA 1
ATOM 1706 C C . PHE A 1 221 ? 5.004 -3.500 5.552 1.00 98.19 221 PHE A C 1
ATOM 1708 O O . PHE A 1 221 ? 4.937 -4.680 5.206 1.00 98.19 221 PHE A O 1
ATOM 1715 N N . PRO A 1 222 ? 5.847 -3.100 6.527 1.00 98.38 222 PRO A N 1
ATOM 1716 C CA . PRO A 1 222 ? 6.724 -4.043 7.218 1.00 98.38 222 PRO A CA 1
ATOM 1717 C C . PRO A 1 222 ? 5.954 -5.149 7.943 1.00 98.38 222 PRO A C 1
ATOM 1719 O O . PRO A 1 222 ? 6.298 -6.318 7.795 1.00 98.38 222 PRO A O 1
ATOM 1722 N N . GLU A 1 223 ? 4.858 -4.810 8.630 1.00 97.75 223 GLU A N 1
ATOM 1723 C CA . GLU A 1 223 ? 3.997 -5.801 9.2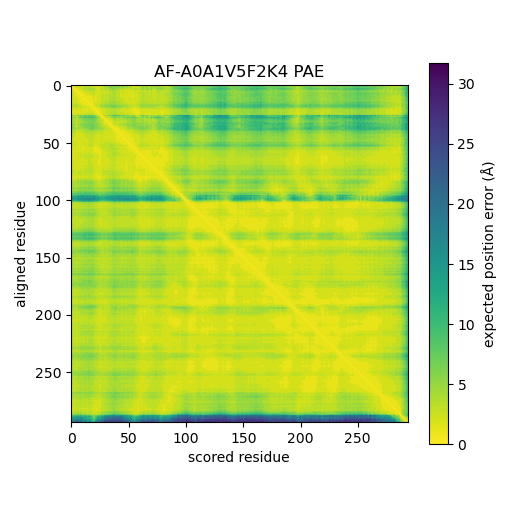92 1.00 97.75 223 GLU A CA 1
ATOM 1724 C C . GLU A 1 223 ? 3.325 -6.746 8.289 1.00 97.75 223 GLU A C 1
ATOM 1726 O O . GLU A 1 223 ? 3.210 -7.943 8.544 1.00 97.75 223 GLU A O 1
ATOM 1731 N N . TRP A 1 224 ? 2.899 -6.239 7.128 1.00 97.75 224 TRP A N 1
ATOM 1732 C CA . TRP A 1 224 ? 2.345 -7.079 6.063 1.00 97.75 224 TRP A CA 1
ATOM 1733 C C . TRP A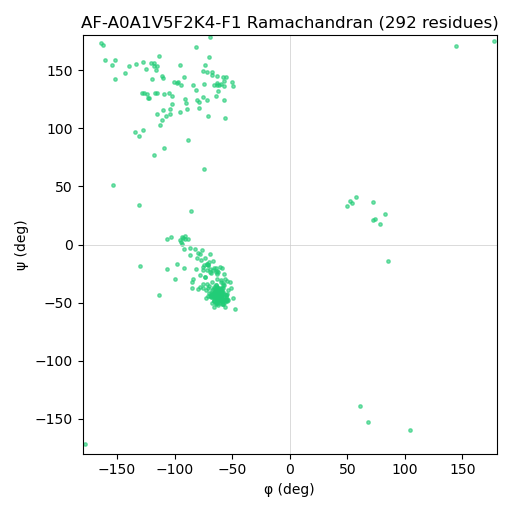 1 224 ? 3.378 -8.054 5.494 1.00 97.75 224 TRP A C 1
ATOM 1735 O O . TRP A 1 224 ? 3.055 -9.221 5.258 1.00 97.75 224 TRP A O 1
ATOM 1745 N N . ILE A 1 225 ? 4.609 -7.596 5.260 1.00 98.31 225 ILE A N 1
ATOM 1746 C CA . ILE A 1 225 ? 5.684 -8.440 4.728 1.00 98.31 225 ILE A CA 1
ATOM 1747 C C . ILE A 1 225 ? 6.113 -9.478 5.765 1.00 98.31 225 ILE A C 1
ATOM 1749 O O . ILE A 1 225 ? 6.190 -10.653 5.417 1.00 98.31 225 ILE A O 1
ATOM 1753 N N . GLU A 1 226 ? 6.276 -9.086 7.032 1.00 97.94 226 GLU A N 1
ATOM 1754 C CA . GLU A 1 226 ? 6.527 -10.004 8.152 1.00 97.94 226 GLU A CA 1
ATOM 1755 C C . GLU A 1 226 ? 5.428 -11.073 8.241 1.00 97.94 226 GLU A C 1
ATOM 1757 O O . GLU A 1 226 ? 5.708 -12.269 8.323 1.00 97.94 226 GLU A O 1
ATOM 1762 N N . ALA A 1 227 ? 4.160 -10.659 8.167 1.00 97.12 227 ALA A N 1
ATOM 1763 C CA . ALA A 1 227 ? 3.042 -11.573 8.321 1.00 97.12 227 ALA A CA 1
ATOM 1764 C C . ALA A 1 227 ? 2.889 -12.537 7.141 1.00 97.12 227 ALA A C 1
ATOM 1766 O O . ALA A 1 227 ? 2.469 -13.672 7.359 1.00 97.12 227 ALA A O 1
ATOM 1767 N N . THR A 1 228 ? 3.166 -12.111 5.906 1.00 97.69 228 THR A N 1
ATOM 1768 C CA . THR A 1 228 ? 2.825 -12.875 4.687 1.00 97.69 228 THR A CA 1
ATOM 1769 C C . THR A 1 228 ? 4.016 -13.525 3.991 1.00 97.69 228 THR A C 1
ATOM 1771 O O . THR A 1 228 ? 3.819 -14.458 3.211 1.00 97.69 228 THR A O 1
ATOM 1774 N N . ASN A 1 229 ? 5.230 -13.027 4.238 1.00 97.81 229 ASN A N 1
ATOM 1775 C CA . ASN A 1 229 ? 6.441 -13.342 3.483 1.00 97.81 229 ASN A CA 1
ATOM 1776 C C . ASN A 1 229 ? 6.251 -13.202 1.956 1.00 97.81 229 ASN A C 1
ATOM 1778 O O . ASN A 1 229 ? 6.790 -13.981 1.173 1.00 97.81 229 ASN A O 1
ATOM 1782 N N . GLY A 1 230 ? 5.409 -12.248 1.538 1.00 98.19 230 GLY A N 1
ATOM 1783 C CA . GLY A 1 230 ? 4.944 -12.087 0.157 1.00 98.19 230 GLY A CA 1
ATOM 1784 C C . GLY A 1 230 ? 5.750 -11.110 -0.702 1.00 98.19 230 GLY A C 1
ATOM 1785 O O . GLY A 1 230 ? 5.340 -10.800 -1.820 1.00 98.19 230 GLY A O 1
ATOM 1786 N N . GLY A 1 231 ? 6.864 -10.575 -0.207 1.00 98.44 231 GLY A N 1
ATOM 1787 C CA . GLY A 1 231 ? 7.583 -9.523 -0.916 1.00 98.44 231 GLY A CA 1
ATOM 1788 C C . GLY A 1 231 ? 8.864 -9.064 -0.235 1.00 98.44 231 GLY A C 1
ATOM 1789 O O . GLY A 1 231 ? 9.295 -9.654 0.752 1.00 98.44 231 GLY A O 1
ATOM 1790 N N . LEU A 1 232 ? 9.441 -7.993 -0.778 1.00 98.81 232 LEU A N 1
ATOM 1791 C CA . LEU A 1 232 ? 10.644 -7.333 -0.275 1.00 98.81 232 LEU A CA 1
ATOM 1792 C C . LEU A 1 232 ? 10.329 -5.909 0.194 1.00 98.81 232 LEU A C 1
ATOM 1794 O O . LEU A 1 232 ? 9.403 -5.262 -0.311 1.00 98.81 232 LEU A O 1
ATOM 1798 N N . LEU A 1 233 ? 11.133 -5.418 1.136 1.00 98.75 233 LEU A N 1
ATOM 1799 C CA . LEU A 1 233 ? 11.107 -4.030 1.586 1.00 98.75 233 LEU A CA 1
ATOM 1800 C C . LEU A 1 233 ? 12.245 -3.240 0.934 1.00 98.75 233 LEU A C 1
ATOM 1802 O O . LEU A 1 233 ? 13.365 -3.730 0.820 1.00 98.75 233 LEU A O 1
ATOM 1806 N N . ALA A 1 234 ? 11.951 -2.009 0.534 1.00 98.44 234 ALA A N 1
ATOM 1807 C CA . ALA A 1 234 ? 12.922 -1.034 0.051 1.00 98.44 234 ALA A CA 1
ATOM 1808 C C . ALA A 1 234 ? 12.898 0.222 0.928 1.00 98.44 234 ALA A C 1
ATOM 1810 O O . ALA A 1 234 ? 11.886 0.539 1.552 1.00 98.44 234 ALA A O 1
ATOM 1811 N N . GLU A 1 235 ? 13.995 0.971 0.949 1.00 97.12 235 GLU A N 1
ATOM 1812 C CA . GLU A 1 235 ? 14.040 2.226 1.699 1.00 97.12 235 GLU A CA 1
ATOM 1813 C C . GLU A 1 235 ? 13.032 3.256 1.147 1.00 97.12 235 GLU A C 1
ATOM 1815 O O . GLU A 1 235 ? 12.907 3.407 -0.078 1.00 97.12 235 GLU A O 1
ATOM 1820 N N . PRO A 1 236 ? 12.295 3.980 2.013 1.00 94.88 236 PRO A N 1
ATOM 1821 C CA . PRO A 1 236 ? 11.397 5.045 1.580 1.00 94.88 236 PRO A CA 1
ATOM 1822 C C . PRO A 1 236 ? 12.135 6.125 0.783 1.00 94.88 236 PRO A C 1
ATOM 1824 O O . PRO A 1 236 ? 13.272 6.470 1.097 1.00 94.88 236 PRO A O 1
ATOM 1827 N N . LYS A 1 237 ? 11.469 6.697 -0.231 1.00 93.81 237 LYS A N 1
ATOM 1828 C CA . LYS A 1 237 ? 12.014 7.790 -1.065 1.00 93.81 237 LYS A CA 1
ATOM 1829 C C . LYS A 1 237 ? 13.385 7.459 -1.687 1.00 93.81 237 LYS A C 1
ATOM 1831 O O . LYS A 1 237 ? 14.249 8.322 -1.809 1.00 93.81 237 LYS A O 1
ATOM 1836 N N . SER A 1 238 ? 13.587 6.194 -2.067 1.00 96.50 238 SER A N 1
ATOM 1837 C CA . SER A 1 238 ? 14.835 5.709 -2.662 1.00 96.50 238 SER A CA 1
ATOM 1838 C C . SER A 1 238 ? 14.585 4.966 -3.974 1.00 96.50 238 SER A C 1
ATOM 1840 O O . SER A 1 238 ? 14.275 3.773 -3.990 1.00 96.50 238 SER A O 1
ATOM 1842 N N . SER A 1 239 ? 14.777 5.660 -5.100 1.00 98.06 239 SER A N 1
ATOM 1843 C CA . SER A 1 239 ? 14.711 5.063 -6.444 1.00 98.06 239 SER A CA 1
ATOM 1844 C C . SER A 1 239 ? 15.715 3.918 -6.616 1.00 98.06 239 SER A C 1
ATOM 1846 O O . SER A 1 239 ? 15.397 2.899 -7.222 1.00 98.06 239 SER A O 1
ATOM 1848 N N . VAL A 1 240 ? 16.916 4.047 -6.039 1.00 98.12 240 VAL A N 1
ATOM 1849 C CA . VAL A 1 240 ? 17.963 3.013 -6.102 1.00 98.12 240 VAL A CA 1
ATOM 1850 C C . VAL A 1 240 ? 17.585 1.790 -5.265 1.00 98.12 240 VAL A C 1
ATOM 1852 O O . VAL A 1 240 ? 17.755 0.665 -5.729 1.00 98.12 240 VAL A O 1
ATOM 1855 N N . GLY A 1 241 ? 17.019 1.990 -4.069 1.00 98.31 241 GLY A N 1
ATOM 1856 C CA . GLY A 1 241 ? 16.536 0.893 -3.226 1.00 98.31 241 GLY A CA 1
ATOM 1857 C C . GLY A 1 241 ? 15.404 0.111 -3.896 1.00 98.31 241 GLY A C 1
ATOM 1858 O O . GLY A 1 241 ? 15.454 -1.117 -3.961 1.00 98.31 241 GLY A O 1
ATOM 1859 N N . LEU A 1 242 ? 14.432 0.822 -4.480 1.00 98.75 242 LEU A N 1
ATOM 1860 C CA . LEU A 1 242 ? 13.366 0.211 -5.278 1.00 98.75 242 LEU A CA 1
ATOM 1861 C C . LEU A 1 242 ? 13.936 -0.561 -6.477 1.00 98.75 242 LEU A C 1
ATOM 1863 O O . LEU A 1 242 ? 13.566 -1.714 -6.686 1.00 98.75 242 LEU A O 1
ATOM 1867 N N . ALA A 1 243 ? 14.857 0.038 -7.239 1.00 98.62 243 ALA A N 1
ATOM 1868 C CA . ALA A 1 243 ? 15.480 -0.610 -8.392 1.00 98.62 243 ALA A CA 1
ATOM 1869 C C . ALA A 1 243 ? 16.235 -1.888 -7.997 1.00 98.62 243 ALA A C 1
ATOM 1871 O O . ALA A 1 243 ? 16.104 -2.900 -8.680 1.00 98.62 243 ALA A O 1
ATOM 1872 N N . SER A 1 244 ? 16.970 -1.862 -6.880 1.00 98.38 244 SER A N 1
ATOM 1873 C CA . SER A 1 244 ? 17.704 -3.022 -6.364 1.00 98.38 244 SER A CA 1
ATOM 1874 C C . SER A 1 244 ? 16.767 -4.172 -5.996 1.00 98.38 244 SER A C 1
ATOM 1876 O O . SER A 1 244 ? 16.988 -5.297 -6.436 1.00 98.38 244 SER A O 1
ATOM 1878 N N . ALA A 1 245 ? 15.694 -3.897 -5.249 1.00 98.62 245 ALA A N 1
ATOM 1879 C CA . ALA A 1 245 ? 14.723 -4.921 -4.860 1.00 98.62 245 ALA A CA 1
ATOM 1880 C C . ALA A 1 245 ? 13.979 -5.503 -6.078 1.00 98.62 245 ALA A C 1
ATOM 1882 O O . ALA A 1 245 ? 13.736 -6.706 -6.156 1.00 98.62 245 ALA A O 1
ATOM 1883 N N . ILE A 1 246 ? 13.655 -4.669 -7.073 1.00 98.62 246 ILE A N 1
ATOM 1884 C CA . ILE A 1 246 ? 13.063 -5.139 -8.333 1.00 98.62 246 ILE A CA 1
ATOM 1885 C C . ILE A 1 246 ? 14.063 -6.010 -9.110 1.00 98.62 246 ILE A C 1
ATOM 1887 O O . ILE A 1 246 ? 13.686 -7.066 -9.620 1.00 98.62 2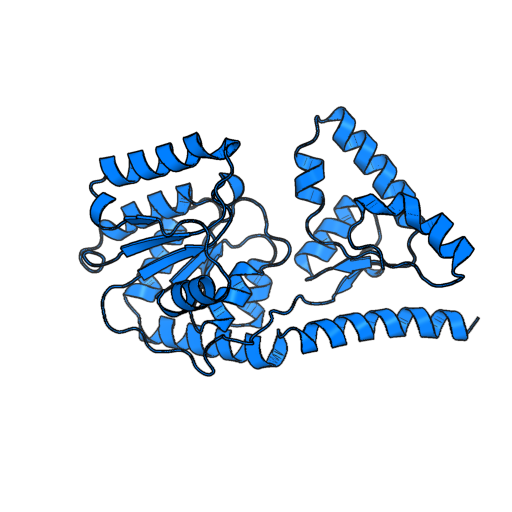46 ILE A O 1
ATOM 1891 N N . ALA A 1 247 ? 15.331 -5.596 -9.192 1.00 98.19 247 ALA A N 1
ATOM 1892 C CA . ALA A 1 247 ? 16.381 -6.345 -9.879 1.00 98.19 247 ALA A CA 1
ATOM 1893 C C . ALA A 1 247 ? 16.642 -7.710 -9.225 1.00 98.19 247 ALA A C 1
ATOM 1895 O O . ALA A 1 247 ? 16.872 -8.686 -9.936 1.00 98.19 247 ALA A O 1
ATOM 1896 N N . GLU A 1 248 ? 16.564 -7.798 -7.895 1.00 98.06 248 GLU A N 1
ATOM 1897 C CA . GLU A 1 248 ? 16.677 -9.056 -7.152 1.00 98.06 248 GLU A CA 1
ATOM 1898 C C . GLU A 1 248 ? 15.611 -10.067 -7.600 1.00 98.06 248 GLU A C 1
ATOM 1900 O O . GLU A 1 248 ? 15.949 -11.173 -8.023 1.00 98.06 248 GLU A O 1
ATOM 1905 N N . LEU A 1 249 ? 14.336 -9.661 -7.628 1.00 97.56 249 LEU A N 1
ATOM 1906 C CA . LEU A 1 249 ? 13.233 -10.519 -8.086 1.00 97.56 249 LEU A CA 1
ATOM 1907 C C . LEU A 1 249 ? 13.299 -10.842 -9.584 1.00 97.56 249 LEU A C 1
ATOM 1909 O O . LEU A 1 249 ? 12.879 -11.915 -10.016 1.00 97.56 249 LEU A O 1
ATOM 1913 N N . MET A 1 250 ? 13.807 -9.911 -10.391 1.00 96.69 250 MET A N 1
ATOM 1914 C CA . MET A 1 250 ? 13.979 -10.106 -11.830 1.00 96.69 250 MET A CA 1
ATOM 1915 C C . MET A 1 250 ? 15.051 -11.157 -12.137 1.00 96.69 250 MET A C 1
ATOM 1917 O O . MET A 1 250 ? 14.848 -11.996 -13.018 1.00 96.69 250 MET A O 1
ATOM 1921 N N . ARG A 1 251 ? 16.184 -11.104 -11.425 1.00 95.56 251 ARG A N 1
ATOM 1922 C CA . ARG A 1 251 ? 17.324 -12.012 -11.615 1.00 95.56 251 ARG A CA 1
ATOM 1923 C C . ARG A 1 251 ? 17.080 -13.380 -10.980 1.00 95.56 251 ARG A C 1
ATOM 1925 O O . ARG A 1 251 ? 17.465 -14.384 -11.573 1.00 95.56 251 ARG A O 1
ATOM 1932 N N . ASP A 1 252 ? 16.404 -13.435 -9.833 1.00 96.06 252 ASP A N 1
ATOM 1933 C CA . ASP A 1 252 ? 15.976 -14.679 -9.189 1.00 96.06 252 ASP A CA 1
ATOM 1934 C C . ASP A 1 252 ? 14.452 -14.860 -9.281 1.00 96.06 252 ASP A C 1
ATOM 1936 O O . ASP A 1 252 ? 13.684 -14.604 -8.347 1.00 96.06 252 ASP A O 1
ATOM 1940 N N . ARG A 1 253 ? 13.996 -15.383 -10.425 1.00 93.94 253 ARG A N 1
ATOM 1941 C CA . ARG A 1 253 ? 12.576 -15.723 -10.617 1.00 93.94 253 ARG A CA 1
ATOM 1942 C C . ARG A 1 253 ? 12.083 -16.804 -9.656 1.00 93.94 253 ARG A C 1
ATOM 1944 O O . ARG A 1 253 ? 10.887 -16.863 -9.385 1.00 93.94 253 ARG A O 1
ATOM 1951 N N . SER A 1 254 ? 12.974 -17.645 -9.124 1.00 96.00 254 SER A N 1
ATOM 1952 C CA . SER A 1 254 ? 12.594 -18.676 -8.155 1.00 96.00 254 SER A CA 1
ATOM 1953 C C . SER A 1 254 ? 12.215 -18.063 -6.804 1.00 96.00 254 SER A C 1
ATOM 1955 O O . SER A 1 254 ? 11.249 -18.505 -6.173 1.00 96.00 254 SER A O 1
ATOM 1957 N N . LEU A 1 255 ? 12.923 -17.004 -6.391 1.00 97.44 255 LEU A N 1
ATOM 1958 C CA . LEU A 1 255 ? 12.571 -16.168 -5.247 1.00 97.44 255 LEU A CA 1
ATOM 1959 C C . LEU A 1 255 ? 11.233 -15.463 -5.486 1.00 97.44 255 LEU A C 1
ATOM 1961 O O . LEU A 1 255 ? 10.353 -15.569 -4.633 1.00 97.44 255 LEU A O 1
ATOM 1965 N N . ALA A 1 256 ? 11.043 -14.818 -6.642 1.00 97.25 256 ALA A N 1
ATOM 1966 C CA . ALA A 1 256 ? 9.780 -14.151 -6.974 1.00 97.25 256 ALA A CA 1
ATOM 1967 C C . ALA A 1 256 ? 8.579 -15.113 -6.892 1.00 97.25 256 ALA A C 1
ATOM 1969 O O . ALA A 1 256 ? 7.593 -14.828 -6.209 1.00 97.25 256 ALA A O 1
ATOM 1970 N N . ASP A 1 257 ? 8.698 -16.296 -7.498 1.00 96.88 257 ASP A N 1
ATOM 1971 C CA . ASP A 1 257 ? 7.681 -17.350 -7.463 1.00 96.88 257 ASP A CA 1
ATOM 1972 C C . ASP A 1 257 ? 7.426 -17.879 -6.038 1.00 96.88 257 ASP A C 1
ATOM 1974 O O . ASP A 1 257 ? 6.291 -18.199 -5.669 1.00 96.88 257 ASP A O 1
ATOM 1978 N N . ARG A 1 258 ? 8.472 -17.983 -5.208 1.00 98.00 258 ARG A N 1
ATOM 1979 C CA . ARG A 1 258 ? 8.350 -18.403 -3.805 1.00 98.00 258 ARG A CA 1
ATOM 1980 C C . ARG A 1 258 ? 7.572 -17.376 -2.983 1.00 98.00 258 ARG A C 1
ATOM 1982 O O . ARG A 1 258 ? 6.625 -17.771 -2.301 1.00 98.00 258 ARG A O 1
ATOM 1989 N N . LEU A 1 259 ? 7.928 -16.095 -3.086 1.00 98.56 259 LEU A N 1
ATOM 1990 C CA . LEU A 1 259 ? 7.236 -15.000 -2.399 1.00 98.56 259 LEU A CA 1
ATOM 1991 C C . LEU A 1 259 ? 5.774 -14.904 -2.854 1.00 98.56 259 LEU A C 1
ATOM 1993 O O . LEU A 1 259 ? 4.876 -14.809 -2.021 1.00 98.56 259 LEU A O 1
ATOM 1997 N N . ALA A 1 260 ? 5.515 -15.040 -4.159 1.00 98.31 260 ALA A N 1
ATOM 1998 C CA . ALA A 1 260 ? 4.163 -15.074 -4.714 1.00 98.31 260 ALA A CA 1
ATOM 1999 C C . ALA A 1 260 ? 3.294 -16.162 -4.060 1.00 98.31 260 ALA A C 1
ATOM 2001 O O . ALA A 1 260 ? 2.174 -15.893 -3.629 1.00 98.31 260 ALA A O 1
ATOM 2002 N N . ARG A 1 261 ? 3.825 -17.389 -3.938 1.00 98.31 261 ARG A N 1
ATOM 2003 C CA . ARG A 1 261 ? 3.139 -18.525 -3.294 1.00 98.31 261 ARG A CA 1
ATOM 2004 C C . ARG A 1 261 ? 2.908 -18.328 -1.804 1.00 98.31 261 ARG A C 1
ATOM 2006 O O . ARG A 1 261 ? 1.832 -18.671 -1.318 1.00 98.31 261 ARG A O 1
ATOM 2013 N N . GLN A 1 262 ? 3.891 -17.802 -1.081 1.00 98.31 262 GLN A N 1
ATOM 2014 C CA . GLN A 1 262 ? 3.770 -17.564 0.359 1.00 98.31 262 GLN A CA 1
ATOM 2015 C C . GLN A 1 262 ? 2.770 -16.445 0.665 1.00 98.31 262 GLN A C 1
ATOM 2017 O O . GLN A 1 262 ? 1.883 -16.625 1.506 1.00 98.31 262 GLN A O 1
ATOM 2022 N N . GLY A 1 263 ? 2.858 -15.338 -0.074 1.00 98.25 263 GLY A N 1
ATOM 2023 C CA . GLY A 1 263 ? 1.948 -14.209 0.048 1.00 98.25 263 GLY A CA 1
ATOM 2024 C C . GLY A 1 263 ? 0.512 -14.585 -0.301 1.00 98.25 263 GLY A C 1
ATOM 2025 O O . GLY A 1 263 ? -0.388 -14.367 0.508 1.00 98.25 263 GLY A O 1
ATOM 2026 N N . HIS A 1 264 ? 0.299 -15.228 -1.453 1.00 98.44 264 HIS A N 1
ATOM 2027 C CA . HIS A 1 264 ? -1.020 -15.702 -1.884 1.00 98.44 264 HIS A CA 1
ATOM 2028 C C . HIS A 1 264 ? -1.663 -16.623 -0.853 1.00 98.44 264 HIS A C 1
ATOM 2030 O O . HIS A 1 264 ? -2.749 -16.326 -0.356 1.00 98.44 264 HIS A O 1
ATOM 2036 N N . ARG A 1 265 ? -0.951 -17.677 -0.435 1.00 97.69 265 ARG A N 1
ATOM 2037 C CA . ARG A 1 265 ? -1.441 -18.606 0.588 1.00 97.69 265 ARG A CA 1
ATOM 2038 C C . ARG A 1 265 ? -1.820 -17.880 1.875 1.00 97.69 265 ARG A C 1
ATOM 2040 O O . ARG A 1 265 ? -2.867 -18.159 2.448 1.00 97.69 265 ARG A O 1
ATOM 2047 N N . SER A 1 266 ? -0.987 -16.940 2.316 1.00 97.19 266 SER A N 1
ATOM 2048 C CA . SER A 1 266 ? -1.250 -16.161 3.524 1.00 97.19 266 SER A CA 1
ATOM 2049 C C . SER A 1 266 ? -2.529 -15.341 3.415 1.00 97.19 266 SER A C 1
ATOM 2051 O O . SER A 1 266 ? -3.320 -15.355 4.355 1.00 97.19 266 SER A O 1
ATOM 2053 N N . ILE A 1 267 ? -2.757 -14.666 2.285 1.00 97.44 267 ILE A N 1
ATOM 2054 C CA . ILE A 1 267 ? -3.976 -13.880 2.089 1.00 97.44 267 ILE A CA 1
ATOM 2055 C C . ILE A 1 267 ? -5.213 -14.770 2.097 1.00 97.44 267 ILE A C 1
ATOM 2057 O O . ILE A 1 267 ? -6.126 -14.525 2.880 1.00 97.44 267 ILE A O 1
ATOM 2061 N N . HIS A 1 268 ? -5.218 -15.833 1.293 1.00 96.19 268 HIS A N 1
ATOM 2062 C CA . HIS A 1 268 ? -6.374 -16.724 1.163 1.00 96.19 268 HIS A CA 1
ATOM 2063 C C . HIS A 1 268 ? -6.692 -17.516 2.439 1.00 96.19 268 HIS A C 1
ATOM 2065 O O . HIS A 1 268 ? -7.823 -17.950 2.603 1.00 96.19 268 HIS A O 1
ATOM 2071 N N . GLN A 1 269 ? -5.727 -17.702 3.347 1.00 94.19 269 GLN A N 1
ATOM 2072 C CA . GLN A 1 269 ? -5.940 -18.443 4.599 1.00 94.19 269 GLN A CA 1
ATOM 2073 C C . GLN A 1 269 ? -6.184 -17.560 5.826 1.00 94.19 269 GLN A C 1
ATOM 2075 O O . GLN A 1 269 ? -6.815 -18.015 6.776 1.00 94.19 269 GLN A O 1
ATOM 2080 N N . ARG A 1 270 ? -5.624 -16.344 5.867 1.00 94.19 270 ARG A N 1
ATOM 2081 C CA . ARG A 1 270 ? -5.577 -15.528 7.097 1.00 94.19 270 ARG A CA 1
ATOM 2082 C C . ARG A 1 270 ? -6.068 -14.095 6.936 1.00 94.19 270 ARG A C 1
ATOM 2084 O O . ARG A 1 270 ? -6.368 -13.465 7.944 1.00 94.19 270 ARG A O 1
ATOM 2091 N N . PHE A 1 271 ? -6.134 -13.573 5.713 1.00 94.44 271 PHE A N 1
ATOM 2092 C CA . PHE A 1 271 ? -6.468 -12.169 5.449 1.00 94.44 271 PHE A CA 1
ATOM 2093 C C . PHE A 1 271 ? -7.553 -12.030 4.379 1.00 94.44 271 PHE A C 1
ATOM 2095 O O . PHE A 1 271 ? -7.556 -11.076 3.596 1.00 94.44 271 PHE A O 1
ATOM 2102 N N . ASP A 1 272 ? -8.485 -12.979 4.337 1.00 92.88 272 ASP A N 1
ATOM 2103 C CA . ASP A 1 272 ? -9.699 -12.822 3.553 1.00 92.88 272 ASP A CA 1
ATOM 2104 C C . ASP A 1 272 ? -10.739 -11.973 4.312 1.00 92.88 272 ASP A C 1
ATOM 2106 O O . ASP A 1 272 ? -10.598 -11.624 5.491 1.00 92.88 272 ASP A O 1
ATOM 2110 N N . HIS A 1 273 ? -11.804 -11.598 3.613 1.00 93.00 273 HIS A N 1
ATOM 2111 C CA . HIS A 1 273 ? -12.886 -10.806 4.192 1.00 93.00 273 HIS A CA 1
ATOM 2112 C C . HIS A 1 273 ? -13.649 -11.519 5.329 1.00 93.00 273 HIS A C 1
ATOM 2114 O O . HIS A 1 273 ? -14.225 -10.832 6.175 1.00 93.00 273 HIS A O 1
ATOM 2120 N N . HIS A 1 274 ? -13.640 -12.856 5.394 1.00 93.62 274 HIS A N 1
ATOM 2121 C CA . HIS A 1 274 ? -14.244 -13.609 6.497 1.00 93.62 274 HIS A CA 1
ATOM 2122 C C . HIS A 1 274 ? -13.399 -13.496 7.770 1.00 93.62 274 HIS A C 1
ATOM 2124 O O . HIS A 1 274 ? -13.933 -13.178 8.831 1.00 93.62 274 HIS A O 1
ATOM 2130 N N . ALA A 1 275 ? -12.080 -13.663 7.663 1.00 93.25 275 ALA A N 1
ATOM 2131 C CA . ALA A 1 275 ? -11.138 -13.477 8.762 1.00 93.25 275 ALA A CA 1
ATOM 2132 C C . ALA A 1 275 ? -11.201 -12.047 9.324 1.00 93.25 275 ALA A C 1
ATOM 2134 O O . ALA A 1 275 ? -11.204 -11.856 10.541 1.00 93.25 275 ALA A O 1
ATOM 2135 N N . MET A 1 276 ? -11.339 -11.041 8.451 1.00 94.69 276 MET A N 1
ATOM 2136 C CA . MET A 1 276 ? -11.589 -9.653 8.860 1.00 94.69 276 MET A CA 1
ATOM 2137 C C . MET A 1 276 ? -12.879 -9.517 9.680 1.00 94.69 276 MET A C 1
ATOM 2139 O O . MET A 1 276 ? -12.878 -8.870 10.731 1.00 94.69 276 MET A O 1
ATOM 2143 N N . ALA A 1 277 ? -13.980 -10.119 9.217 1.00 94.81 277 ALA A N 1
ATOM 2144 C CA . ALA A 1 277 ? -15.264 -10.063 9.911 1.00 94.81 277 ALA A CA 1
ATOM 2145 C C . ALA A 1 277 ? -15.198 -10.739 11.290 1.00 94.81 277 ALA A C 1
ATOM 2147 O O . ALA A 1 277 ? -15.661 -10.159 12.272 1.00 94.81 277 ALA A O 1
ATOM 2148 N N . GLU A 1 278 ? -14.567 -11.911 11.394 1.00 94.69 278 GLU A N 1
ATOM 2149 C CA . GLU A 1 278 ? -14.369 -12.603 12.674 1.00 94.69 278 GLU A CA 1
ATOM 2150 C C . GLU A 1 278 ? -13.471 -11.809 13.631 1.00 94.69 278 GLU A C 1
ATOM 2152 O O . GLU A 1 278 ? -13.789 -11.687 14.817 1.00 94.69 278 GLU A O 1
ATOM 2157 N N . GLY A 1 279 ? -12.396 -11.193 13.128 1.00 93.50 279 GLY A N 1
ATOM 2158 C CA . GLY A 1 279 ? -11.540 -10.305 13.918 1.00 93.50 279 GLY A CA 1
ATOM 2159 C C . GLY A 1 279 ? -12.312 -9.110 14.486 1.00 93.50 279 GLY A C 1
ATOM 2160 O O . GLY A 1 279 ? -12.206 -8.803 15.675 1.00 93.50 279 GLY A O 1
ATOM 2161 N N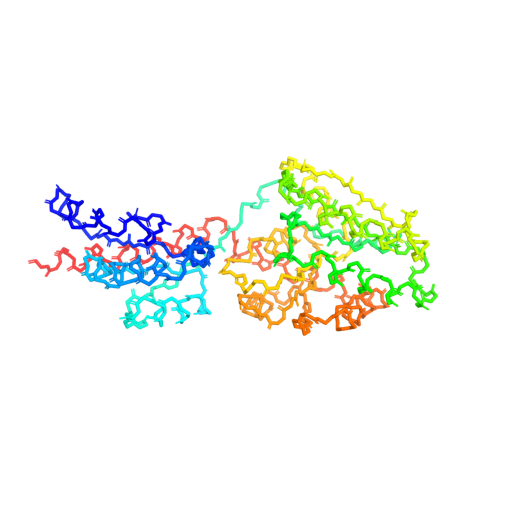 . ALA A 1 280 ? -13.157 -8.475 13.669 1.00 94.31 280 ALA A N 1
ATOM 2162 C CA . ALA A 1 280 ? -14.025 -7.388 14.114 1.00 94.31 280 ALA A CA 1
ATOM 2163 C C . ALA A 1 280 ? -15.079 -7.855 15.137 1.00 94.31 280 ALA A C 1
ATOM 2165 O O . ALA A 1 280 ? -15.262 -7.217 16.177 1.00 94.31 280 ALA A O 1
ATOM 2166 N N . LEU A 1 281 ? -15.731 -8.997 14.892 1.00 94.81 281 LEU A N 1
ATOM 2167 C CA . LEU A 1 281 ? -16.702 -9.596 15.815 1.00 94.81 281 LEU A CA 1
ATOM 2168 C C . LEU A 1 281 ? -16.071 -9.939 17.167 1.00 94.81 281 LEU A C 1
ATOM 2170 O O . LEU A 1 281 ? -16.698 -9.721 18.206 1.00 94.81 281 LEU A O 1
ATOM 2174 N N . ALA A 1 282 ? -14.834 -10.438 17.179 1.00 94.25 282 ALA A N 1
ATOM 2175 C CA . ALA A 1 282 ? -14.102 -10.718 18.407 1.00 94.25 282 ALA A CA 1
ATOM 2176 C C . ALA A 1 282 ? -13.899 -9.452 19.255 1.00 94.25 282 ALA A C 1
ATOM 2178 O O . ALA A 1 282 ? -14.021 -9.519 20.479 1.00 94.25 282 ALA A O 1
ATOM 2179 N N . VAL A 1 283 ? -13.657 -8.293 18.628 1.00 94.25 283 VAL A N 1
ATOM 2180 C CA . VAL A 1 283 ? -13.609 -7.006 19.338 1.00 94.25 283 VAL A CA 1
ATOM 2181 C C . VAL A 1 283 ? -14.993 -6.628 19.861 1.00 94.25 283 VAL A C 1
ATOM 2183 O O . VAL A 1 283 ? -15.132 -6.360 21.051 1.00 94.25 283 VAL A O 1
ATOM 2186 N N . PHE A 1 284 ? -16.037 -6.671 19.026 1.00 93.94 284 PHE A N 1
ATOM 2187 C CA . PHE A 1 284 ? -17.398 -6.311 19.449 1.00 93.94 284 PHE A CA 1
ATOM 2188 C C . PHE A 1 284 ? -17.890 -7.140 20.639 1.00 93.94 284 PHE A C 1
ATOM 2190 O O . PHE A 1 284 ? -18.445 -6.584 21.588 1.00 93.94 284 PHE A O 1
ATOM 2197 N N . ARG A 1 285 ? -17.630 -8.453 20.642 1.00 94.00 285 ARG A N 1
ATOM 2198 C CA . ARG A 1 285 ? -18.004 -9.357 21.742 1.00 94.00 285 ARG A CA 1
ATOM 2199 C C . ARG A 1 285 ? -17.402 -8.923 23.085 1.00 94.00 285 ARG A C 1
ATOM 2201 O O . ARG A 1 285 ? -18.081 -9.031 24.100 1.00 94.00 285 ARG A O 1
ATOM 2208 N N . ARG A 1 286 ? -16.182 -8.368 23.108 1.00 91.19 286 ARG A N 1
ATOM 2209 C CA . ARG A 1 286 ? -15.547 -7.866 24.347 1.00 91.19 286 ARG A CA 1
ATOM 2210 C C . ARG A 1 286 ? -16.314 -6.695 24.967 1.00 91.19 286 ARG A C 1
ATOM 2212 O O . ARG A 1 286 ? -16.386 -6.600 26.188 1.00 91.19 286 ARG A O 1
ATOM 2219 N N . PHE A 1 287 ? -16.901 -5.836 24.136 1.00 90.12 287 PHE A N 1
ATOM 2220 C CA . PHE A 1 287 ? -17.652 -4.662 24.586 1.00 90.12 287 PHE A CA 1
ATOM 2221 C C . PHE A 1 287 ? -19.108 -4.965 24.923 1.00 90.12 287 PHE A C 1
ATOM 2223 O O . PHE A 1 287 ? -19.667 -4.346 25.818 1.00 90.12 287 PHE A O 1
ATOM 2230 N N . VAL A 1 288 ? -19.739 -5.917 24.237 1.00 87.81 288 VAL A N 1
ATOM 2231 C CA . VAL A 1 288 ? -21.115 -6.309 24.572 1.00 87.81 288 VAL A CA 1
ATOM 2232 C C . VAL A 1 288 ? -21.148 -7.069 25.902 1.00 87.81 288 VAL A C 1
ATOM 2234 O O . VAL A 1 288 ? -21.963 -6.749 26.765 1.00 87.81 288 VAL A O 1
ATOM 2237 N N . SER A 1 289 ? -20.218 -8.004 26.124 1.00 77.31 289 SER A N 1
ATOM 2238 C CA . SER A 1 289 ? -20.160 -8.781 27.371 1.00 77.31 289 SER A CA 1
ATOM 2239 C C . SER A 1 289 ? -19.886 -7.926 28.614 1.00 77.31 289 SER A C 1
ATOM 2241 O O . SER A 1 289 ? -20.354 -8.263 29.698 1.00 77.31 289 SER A O 1
ATOM 2243 N N . SER A 1 290 ? -19.160 -6.810 28.481 1.00 65.75 290 SER A N 1
ATOM 2244 C CA . SER A 1 290 ? -18.884 -5.897 29.599 1.00 65.75 290 SER A CA 1
ATOM 2245 C C . SER A 1 290 ? -20.085 -5.028 29.992 1.00 65.75 290 SER A C 1
ATOM 2247 O O . SER A 1 290 ? -20.124 -4.528 31.116 1.00 65.75 290 SER A O 1
ATOM 2249 N N . VAL A 1 291 ? -21.069 -4.874 29.099 1.00 63.97 291 VAL A N 1
ATOM 2250 C CA . VAL A 1 291 ? -22.336 -4.179 29.372 1.00 63.97 291 VAL A CA 1
ATOM 2251 C C . VAL A 1 291 ? -23.355 -5.113 30.014 1.00 63.97 291 VAL A C 1
ATOM 2253 O O . VAL A 1 291 ? -24.056 -4.687 30.917 1.00 63.97 291 VAL A O 1
ATOM 2256 N N . SER A 1 292 ? -23.412 -6.386 29.612 1.00 59.41 292 SER A N 1
ATOM 2257 C CA . SER A 1 292 ? -24.321 -7.372 30.225 1.00 59.41 292 SER A CA 1
ATOM 2258 C C . SER A 1 292 ? -23.943 -7.773 31.658 1.00 59.41 292 SER A C 1
ATOM 2260 O O . SER A 1 292 ? -24.756 -8.382 32.344 1.00 59.41 292 SER A O 1
ATOM 2262 N N . ALA A 1 293 ? -22.721 -7.464 32.100 1.00 52.97 293 ALA A N 1
ATOM 2263 C CA . ALA A 1 293 ? -22.228 -7.743 33.451 1.00 52.97 293 ALA A CA 1
ATOM 2264 C C . ALA A 1 293 ? -22.410 -6.569 34.442 1.00 52.97 293 ALA A C 1
ATOM 2266 O O . ALA A 1 293 ? -21.984 -6.687 35.591 1.00 52.97 293 ALA A O 1
ATOM 2267 N N . ARG A 1 294 ? -22.986 -5.442 34.002 1.00 46.91 294 ARG A N 1
ATOM 2268 C CA . ARG A 1 294 ? -23.310 -4.262 34.823 1.00 46.91 294 ARG A CA 1
ATOM 2269 C C . ARG A 1 294 ? -24.818 -4.106 34.952 1.00 46.91 294 ARG A C 1
ATOM 2271 O O . ARG A 1 294 ? -25.238 -3.599 36.012 1.00 46.91 294 ARG A O 1
#

Solvent-accessible surface area (backbone atoms only — not comparable to full-atom values): 15182 Å² total; per-residue (Å²): 111,39,79,36,62,92,55,31,81,51,28,50,62,49,30,71,74,67,76,49,84,36,35,30,32,54,74,65,62,62,67,63,46,69,72,39,60,70,74,57,28,53,53,51,48,54,50,42,39,61,28,54,71,50,38,75,34,36,33,15,40,37,68,56,46,31,54,51,46,16,62,74,44,72,46,66,56,88,48,44,42,72,29,46,69,39,43,78,60,81,88,38,56,96,62,53,65,83,83,83,75,68,52,27,43,28,34,70,45,59,50,42,77,57,44,14,60,62,44,49,54,49,9,49,56,60,36,54,73,38,78,90,33,69,64,39,32,42,38,38,32,29,54,68,51,82,92,27,48,67,60,51,53,50,47,52,50,50,38,43,75,71,72,38,48,92,37,50,45,78,70,44,66,62,54,74,70,55,42,42,49,56,34,46,67,26,57,28,40,50,44,50,41,68,51,62,40,52,73,46,59,65,58,53,53,26,15,37,23,19,12,16,35,41,31,25,64,44,48,32,41,51,60,50,34,71,73,26,49,18,50,48,73,21,56,65,97,33,30,66,39,43,20,50,56,52,48,51,37,68,75,36,52,68,58,33,53,48,19,7,47,38,10,18,52,36,27,76,74,63,30,23,46,64,50,22,50,52,38,44,49,58,54,52,51,59,56,53,56,62,56,78,76,108

pLDDT: mean 94.7, std 6.14, range [46.91, 98.88]

Secondary structure (DSSP, 8-state):
-BSSGGGGGGHHHHHHHH-S--EEE--S-HHHHHTS-HHHHHHHHHHHHHHGGGSSEEEESSHHHHHHHHHHHT--GGGEEE----B--TTS-SSPPP--SS-EEEEES-SSGGGTHHHHHHHHHHHTTSGGGTT-EEEEES---GGGHHHHHHHHHHHHHTT-GGGEEEEES--HHHHHHHHHH-SEEEE--SS--SS-HHHHHHHHTT--EEEESSTTHHHHHHHH--EEEE-TT-HHHHHHHHHHHHH-HHHHHHHHHHHHHHHHHHSBHHHHHHHHHHHHHHHHHHHHT-

Sequence (294 aa):
MLPNSLLAGLAAPIRARLKAPVLCQLAGEDMFLDDFPPAHREAALRELRRRARDLDGFMAPNRYYADFMAEYLGIGRESIHIAPIGVDTRGYPSEPRSKSGPFVVAYLARICPHKGLHWLAEAFHVLKNDPAARDCRLRVAGYLGPEHKRYFESVKGRLASWGLADSFEHAGQLGREEKVRFLSEASVVVLPSEYPEPKGIPLAEALAAGTPVVAVNSGCFPEWIEATNGGLLAEPKSSVGLASAIAELMRDRSLADRLARQGHRSIHQRFDHHAMAEGALAVFRRFVSSVSAR

Nearest PDB structures (foldseek):
  4xsu-assembly1_A  TM=8.362E-01  e=5.462E-15  Nostoc sp. PCC 7120 = FACHB-418
  4xsu-assembly1_B  TM=8.033E-01  e=4.423E-14  Nostoc sp. PCC 7120 = FACHB-418
  4xsr-assembly1_B  TM=7.972E-01  e=5.240E-14  Nostoc sp. PCC 7120 = FACHB-418
  5i45-assembly1_A  TM=8.739E-01  e=1.126E-11  Francisella tularensis subsp. tularensis SCHU S4
  4nc9-assembly5_A  TM=8.485E-01  e=1.494E-11  Mycolicibacterium smegmatis MC2 155

Mean predicted aligned error: 3.97 Å